Protein AF-A0AAD7W140-F1 (afdb_monomer)

Solvent-accessible surface area (backbone atoms only — not comparable to full-atom values): 18360 Å² total; per-residue (Å²): 140,83,82,86,70,72,66,45,51,55,85,83,93,72,99,84,65,88,80,74,78,65,24,18,37,52,58,69,48,38,38,37,42,33,54,90,94,47,75,50,76,50,70,59,84,78,87,82,57,85,84,88,78,94,75,88,72,71,52,52,84,80,89,53,95,86,54,98,74,76,79,80,65,60,85,80,87,89,65,82,44,46,53,79,88,40,53,54,56,63,34,42,76,70,62,76,42,100,78,75,88,75,60,27,35,27,33,62,80,49,48,67,58,71,53,72,52,65,47,84,75,54,82,44,78,46,70,57,58,66,98,60,60,50,45,69,79,44,78,41,36,78,47,77,50,67,52,98,81,37,42,33,36,44,32,41,68,93,34,75,39,76,50,78,55,90,39,54,91,70,83,82,84,83,78,85,89,72,74,59,46,73,63,80,82,50,45,86,70,52,60,87,89,58,80,67,78,71,56,68,46,72,44,82,38,73,62,69,60,92,88,42,72,72,70,88,82,45,87,90,55,93,76,87,80,93,80,74,90,80,77,86,70,36,91,40,73,71,51,91,79,63,18,34,76,83,20,47,64,42,76,46,64,95,14,62,46,34,50,21,86,94,36,74,24,28,67,76,36,18,76,41,76,52,81,82,80,84,128

Foldseek 3Di:
DDDWADDDEDDDDDPDDPDPPHQWYDDQQKIWGDTDNDIDIDGDPDRDRDDDDDDDDAQDDPPPPPPPDDDDGDDDDHDQDDYPNDRVVVCVVVVVDPDDADFWWAFDPFQWDWDWDDQPPDIDIDTDDDPTGRNPRDTKDWDWDADQQQWIWTDIHPDIDIDHDPHDSDDDDPDDDDAQFDPQVCLVVDDPVDPDNGGTDTDGGQDDDPNDGDPPPDPVDDDDDDDDPDGPFAPEDDDPQQAPQPWDWAADRVYIATHCVVDCADDRRRPHGDDDDDD

Sequence (279 aa):
MCLNRAVAMGLTPDPCSPVVSRPVLRRGRSLQLSVDNVTVEGQMSGAHVRLELHSIETGIMTERRFIPVVPSNFVGHLQGLWFNGVPYLDRCQNGDLAHCELNAARASGASYIHYVFDLGDGPSLMKGNSERQLNDDQWHSVAVSRDAHNLHTLKIDSRTVTQHSSGARSLDLKGELYIGGVERSRYSSLPKLIASRDGFQGCLASVDLNGRLPDLTSNDLLREGLVERGCDGPSTTCVEDSCSNQGVCLQQWEGFSCDCTMTSYGGAHCRILAVVTVQ

Nearest PDB structures (foldseek):
  3asi-assembly1_A  TM=9.070E-01  e=1.421E-16  Bos taurus
  3poy-assembly1_A  TM=5.237E-01  e=1.258E-22  Bos taurus
  3qcw-assembly2_B  TM=5.226E-01  e=1.396E-21  Bos taurus
  3r05-assembly2_B  TM=5.235E-01  e=9.365E-21  Bos taurus

Secondary structure (DSSP, 8-state):
--------------SSSS----SEEEETTEEEEEETTEEEEEE-SSS------S----SS----TT-SSPPPPP-S-----EETTEEHHHHHHTT-SS------EEESS-SS-EEEEESSS-EEEEEP--SS-S-SSS-B-EEEEE-TT-EEEEEETTEEEEEE--S-S-----S---SS---GGGGGGS-TT----S---EEE-S--BTTB---TT-TTS---S---SS----SS---TTSSSTTPEEEE-SSSEEEE-TTSSEETTTT-EE------

pLDDT: mean 70.39, std 16.64, range [23.09, 93.38]

InterPro domains:
  IPR000742 EGF-like domain [PS50026] (234-271)
  IPR001791 Laminin G domain [PF02210] (111-212)
  IPR001791 Laminin G domain [PS50025] (37-231)
  IPR001791 Laminin G domain [SM00282] (52-212)
  IPR001791 Laminin G domain [cd00110] (112-210)
  IPR013320 Concanavalin A-like lectin/glucanase domain superfamily [SSF49899] (111-235)
  IPR050372 Neurexin-related cell adhesion and synaptic protein [PTHR15036] (94-270)

Organism: NCBI:txid143900

Radius of gyration: 25.22 Å; Cα contacts (8 Å, |Δi|>4): 389; chains: 1; bounding box: 74×64×57 Å

Structure (mmCIF, N/CA/C/O backbone):
data_AF-A0AAD7W140-F1
#
_entry.id   AF-A0AAD7W140-F1
#
loop_
_atom_site.group_PDB
_atom_site.id
_atom_site.type_symbol
_atom_site.label_atom_id
_atom_site.label_alt_id
_atom_site.label_comp_id
_atom_site.label_asym_id
_atom_site.label_entity_id
_atom_site.label_seq_id
_atom_site.pdbx_PDB_ins_code
_atom_site.Cartn_x
_atom_site.Cartn_y
_atom_site.Cartn_z
_atom_site.occupancy
_atom_site.B_iso_or_equiv
_atom_site.auth_seq_id
_atom_site.auth_comp_id
_atom_site.auth_asym_id
_atom_site.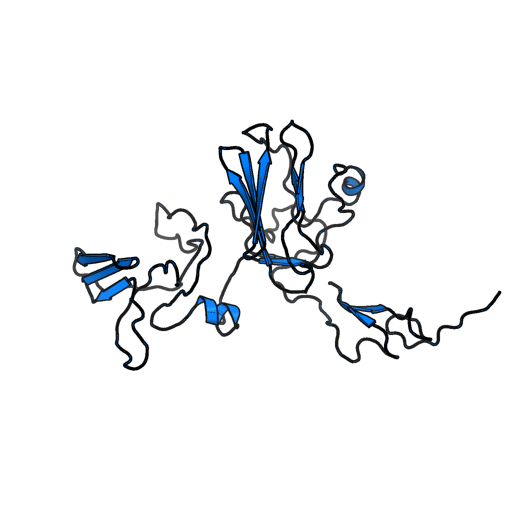auth_atom_id
_atom_site.pdbx_PDB_model_num
ATOM 1 N N . MET A 1 1 ? 5.666 -23.828 21.026 1.00 24.02 1 MET A N 1
ATOM 2 C CA . MET A 1 1 ? 4.798 -22.767 21.581 1.00 24.02 1 MET A CA 1
ATOM 3 C C . MET A 1 1 ? 4.095 -22.115 20.406 1.00 24.02 1 MET A C 1
ATOM 5 O O . MET A 1 1 ? 4.744 -21.381 19.680 1.00 24.02 1 MET A O 1
ATOM 9 N N . CYS A 1 2 ? 2.834 -22.453 20.148 1.00 23.09 2 CYS A N 1
ATOM 10 C CA . CYS A 1 2 ? 2.071 -21.867 19.044 1.00 23.09 2 CYS A CA 1
ATOM 11 C C . CYS A 1 2 ? 0.822 -21.221 19.637 1.00 23.09 2 CYS A C 1
ATOM 13 O O . CYS A 1 2 ? 0.013 -21.913 20.249 1.00 23.09 2 CYS A O 1
ATOM 15 N N . LEU A 1 3 ? 0.743 -19.896 19.515 1.00 25.56 3 LEU A N 1
ATOM 16 C CA . LEU A 1 3 ? -0.370 -19.082 19.987 1.00 25.56 3 LEU A CA 1
ATOM 17 C C . LEU A 1 3 ? -1.551 -19.135 19.003 1.00 25.56 3 LEU A C 1
ATOM 19 O O . LEU A 1 3 ? -1.356 -19.057 17.793 1.00 25.56 3 LEU A O 1
ATOM 23 N N . ASN A 1 4 ? -2.744 -19.215 19.594 1.00 28.12 4 ASN A N 1
ATOM 24 C CA . ASN A 1 4 ? -4.073 -18.761 19.173 1.00 28.12 4 ASN A CA 1
ATOM 25 C C . ASN A 1 4 ? -4.514 -19.071 17.728 1.00 28.12 4 ASN A C 1
ATOM 27 O O . ASN A 1 4 ? -4.237 -18.324 16.792 1.00 28.12 4 ASN A O 1
ATOM 31 N N . ARG A 1 5 ? -5.314 -20.139 17.573 1.00 29.25 5 ARG A N 1
ATOM 32 C CA . ARG A 1 5 ? -6.065 -20.482 16.349 1.00 29.25 5 ARG A CA 1
ATOM 33 C C . ARG A 1 5 ? -7.539 -20.088 16.489 1.00 29.25 5 ARG A C 1
ATOM 35 O O . ARG A 1 5 ? -8.171 -20.441 17.481 1.00 29.25 5 ARG A O 1
ATOM 42 N N . ALA A 1 6 ? -8.107 -19.432 15.475 1.00 31.88 6 ALA A N 1
ATOM 43 C CA . ALA A 1 6 ? -9.538 -19.136 15.394 1.00 31.88 6 ALA A CA 1
ATOM 44 C C . ALA A 1 6 ? -10.286 -20.117 14.456 1.00 31.88 6 ALA A C 1
ATOM 46 O O . ALA A 1 6 ? -9.994 -20.201 13.271 1.00 31.88 6 ALA A O 1
ATOM 47 N N . VAL A 1 7 ? -11.234 -20.856 15.050 1.00 38.75 7 VAL A N 1
ATOM 48 C CA . VAL A 1 7 ? -12.629 -21.163 14.641 1.00 38.75 7 VAL A CA 1
ATOM 49 C C . VAL A 1 7 ? -12.958 -21.520 13.165 1.00 38.75 7 VAL A C 1
ATOM 51 O O . VAL A 1 7 ? -13.090 -20.621 12.346 1.00 38.75 7 VAL A O 1
ATOM 54 N N . ALA A 1 8 ? -13.281 -22.801 12.870 1.00 34.44 8 ALA A N 1
ATOM 55 C CA . ALA A 1 8 ? -14.211 -23.241 11.796 1.00 34.44 8 ALA A CA 1
ATOM 56 C C . ALA A 1 8 ? -14.571 -24.758 11.854 1.00 34.44 8 ALA A C 1
ATOM 58 O O . ALA A 1 8 ? -13.799 -25.568 12.361 1.00 34.44 8 ALA A O 1
ATOM 59 N N . MET A 1 9 ? -15.784 -25.093 11.372 1.00 35.97 9 MET A N 1
ATOM 60 C CA . MET A 1 9 ? -16.613 -26.308 11.578 1.00 35.97 9 MET A CA 1
ATOM 61 C C . MET A 1 9 ? -16.195 -27.598 10.819 1.00 35.97 9 MET A C 1
ATOM 63 O O . MET A 1 9 ? -15.804 -27.519 9.660 1.00 35.97 9 MET A O 1
ATOM 67 N N . GLY A 1 10 ? -16.482 -28.789 11.395 1.00 40.19 10 GLY A N 1
ATOM 68 C CA . GLY A 1 10 ? -16.898 -30.008 10.642 1.00 40.19 10 GLY A CA 1
ATOM 69 C C . GLY A 1 10 ? -16.170 -31.352 10.908 1.00 40.19 10 GLY A C 1
ATOM 70 O O . GLY A 1 10 ? -14.973 -31.379 11.163 1.00 40.19 10 GLY A O 1
ATOM 71 N N . LEU A 1 11 ? -16.911 -32.478 10.864 1.00 33.34 11 LEU A N 1
ATOM 72 C CA . LEU A 1 11 ? -16.549 -33.909 11.118 1.00 33.34 11 LEU A CA 1
ATOM 73 C C . LEU A 1 11 ? -15.972 -34.575 9.837 1.00 33.34 11 LEU A C 1
ATOM 75 O O . LEU A 1 11 ? -16.401 -34.179 8.766 1.00 33.34 11 LEU A O 1
ATOM 79 N N . THR A 1 12 ? -15.004 -35.508 9.792 1.00 36.00 12 THR A N 1
ATOM 80 C CA . THR A 1 12 ? -14.836 -36.881 10.358 1.00 36.00 12 THR A CA 1
ATOM 81 C C . THR A 1 12 ? -13.336 -37.197 10.614 1.00 36.00 12 THR A C 1
ATOM 83 O O . THR A 1 12 ? -12.500 -36.387 10.208 1.00 36.00 12 THR A O 1
ATOM 86 N N . PRO A 1 13 ? -12.949 -38.279 11.329 1.00 36.69 13 PRO A N 1
ATOM 87 C CA . PRO A 1 13 ? -11.560 -38.507 11.758 1.00 36.69 13 PRO A CA 1
ATOM 88 C C . PRO A 1 13 ? -10.676 -39.117 10.658 1.00 36.69 13 PRO A C 1
ATOM 90 O O . PRO A 1 13 ? -11.098 -40.048 9.980 1.00 36.69 13 PRO A O 1
ATOM 93 N N . ASP A 1 14 ? -9.445 -38.619 10.547 1.00 33.56 14 ASP A N 1
ATOM 94 C CA . ASP A 1 14 ? -8.352 -39.210 9.766 1.00 33.56 14 ASP A CA 1
ATOM 95 C C . ASP A 1 14 ? -7.274 -39.673 10.776 1.00 33.56 14 ASP A C 1
ATOM 97 O O . ASP A 1 14 ? -6.940 -38.890 11.675 1.00 33.56 14 ASP A O 1
ATOM 101 N N . PRO A 1 15 ? -6.770 -40.924 10.746 1.00 32.41 15 PRO A N 1
ATOM 102 C CA . PRO A 1 15 ? -6.046 -41.510 11.878 1.00 32.41 15 PRO A CA 1
ATOM 103 C C . PRO A 1 15 ? -4.546 -41.168 11.951 1.00 32.41 15 PRO A C 1
ATOM 105 O O . PRO A 1 15 ? -3.841 -41.728 12.790 1.00 32.41 15 PRO A O 1
ATOM 108 N N . CYS A 1 16 ? -4.035 -40.240 11.136 1.00 34.31 16 CYS A N 1
ATOM 109 C CA . CYS A 1 16 ? -2.598 -39.934 11.081 1.00 34.31 16 CYS A CA 1
ATOM 110 C C . CYS A 1 16 ? -2.266 -38.434 11.132 1.00 34.31 16 CYS A C 1
ATOM 112 O O . CYS A 1 16 ? -1.476 -37.942 10.330 1.00 34.31 16 CYS A O 1
ATOM 114 N N . SER A 1 17 ? -2.808 -37.683 12.094 1.00 32.34 17 SER A N 1
ATOM 115 C CA . SER A 1 17 ? -2.208 -36.390 12.461 1.00 32.34 17 SER A CA 1
ATOM 116 C C . SER A 1 17 ? -2.402 -36.059 13.943 1.00 32.34 17 SER A C 1
ATOM 118 O O . SER A 1 17 ? -3.503 -36.232 14.470 1.00 32.34 17 SER A O 1
ATOM 120 N N . PRO A 1 18 ? -1.346 -35.604 14.642 1.00 33.19 18 PRO A N 1
ATOM 121 C CA . PRO A 1 18 ? -1.390 -35.335 16.072 1.00 33.19 18 PRO A CA 1
ATOM 122 C C . PRO A 1 18 ? -2.346 -34.169 16.340 1.00 33.19 18 PRO A C 1
ATOM 124 O O . PRO A 1 18 ? -2.095 -33.047 15.918 1.00 33.19 18 PRO A O 1
ATOM 127 N N . VAL A 1 19 ? -3.465 -34.476 17.005 1.00 37.69 19 VAL A N 1
ATOM 128 C CA . VAL A 1 19 ? -4.382 -33.577 17.729 1.00 37.69 19 VAL A CA 1
ATOM 129 C C . VAL A 1 19 ? -4.420 -32.140 17.189 1.00 37.69 19 VAL A C 1
ATOM 131 O O . VAL A 1 19 ? -3.964 -31.195 17.829 1.00 37.69 19 VAL A O 1
ATOM 134 N N . VAL A 1 20 ? -5.024 -31.951 16.014 1.00 45.06 20 VAL A N 1
ATOM 135 C CA . VAL A 1 20 ? -5.582 -30.638 15.682 1.00 45.06 20 VAL A CA 1
ATOM 136 C C . VAL A 1 20 ? -6.818 -30.493 16.560 1.00 45.06 20 VAL A C 1
ATOM 138 O O . VAL A 1 20 ? -7.844 -31.120 16.288 1.00 45.06 20 VAL A O 1
ATOM 141 N N . SER A 1 21 ? -6.721 -29.721 17.644 1.00 51.59 21 SER A N 1
ATOM 142 C CA . SER A 1 21 ? -7.903 -29.231 18.348 1.00 51.59 21 SER A CA 1
ATOM 143 C C . SER A 1 21 ? -8.813 -28.605 17.294 1.00 51.59 21 SER A C 1
ATOM 145 O O . SER A 1 21 ? -8.423 -27.649 16.631 1.00 51.59 21 SER A O 1
ATOM 147 N N . ARG A 1 22 ? -9.975 -29.216 17.035 1.00 61.28 22 ARG A N 1
ATOM 148 C CA . ARG A 1 22 ? -10.962 -28.671 16.097 1.00 61.28 22 ARG A CA 1
ATOM 149 C C . ARG A 1 22 ? -11.676 -27.553 16.847 1.00 61.28 22 ARG A C 1
ATOM 151 O O . ARG A 1 22 ? -12.484 -27.864 17.717 1.00 61.28 22 ARG A O 1
ATOM 158 N N . PRO A 1 23 ? -11.374 -26.275 16.565 1.00 69.81 23 PRO A N 1
ATOM 159 C CA . PRO A 1 23 ? -11.856 -25.181 17.393 1.00 69.81 23 PRO A CA 1
ATOM 160 C C . PRO A 1 23 ? -13.359 -24.973 17.220 1.00 69.81 23 PRO A C 1
ATOM 162 O O . PRO A 1 23 ? -13.985 -24.383 18.083 1.00 69.81 23 PRO A O 1
ATOM 165 N N . VAL A 1 24 ? -13.970 -25.478 16.143 1.00 77.50 24 VAL A N 1
ATOM 166 C CA . VAL A 1 24 ? -15.425 -25.602 16.050 1.00 77.50 24 VAL A CA 1
ATOM 167 C C . VAL A 1 24 ? -15.806 -26.959 15.492 1.00 77.50 24 VAL A C 1
ATOM 169 O O . VAL A 1 24 ? -15.290 -27.402 14.467 1.00 77.50 24 VAL A O 1
ATOM 172 N N . LEU A 1 25 ? -16.795 -27.588 16.114 1.00 83.94 25 LEU A N 1
ATOM 173 C CA . LEU A 1 25 ? -17.443 -28.784 15.609 1.00 83.94 25 LEU A CA 1
ATOM 174 C C . LEU A 1 25 ? -18.952 -28.565 15.547 1.00 83.94 25 LEU A C 1
ATOM 176 O O . LEU A 1 25 ? -19.571 -28.093 16.496 1.00 83.94 25 LEU A O 1
ATOM 180 N N . ARG A 1 26 ? -19.561 -28.957 14.428 1.00 85.75 26 ARG A N 1
ATOM 181 C CA . ARG A 1 26 ? -21.016 -29.015 14.285 1.00 85.75 26 ARG A CA 1
ATOM 182 C C . ARG A 1 26 ? -21.426 -30.433 13.919 1.00 85.75 26 ARG A C 1
ATOM 184 O O . ARG A 1 26 ? -20.986 -30.958 12.898 1.00 85.75 26 ARG A O 1
ATOM 191 N N . ARG A 1 27 ? -22.299 -31.037 14.727 1.00 88.56 27 ARG A N 1
ATOM 192 C CA . ARG A 1 27 ? -22.911 -32.349 14.475 1.00 88.56 27 ARG A CA 1
ATOM 193 C C . ARG A 1 27 ? -24.428 -32.233 14.529 1.00 88.56 27 ARG A C 1
ATOM 195 O O . ARG A 1 27 ? -25.036 -32.313 15.595 1.00 88.56 27 ARG A O 1
ATOM 202 N N . GLY A 1 28 ? -25.049 -32.035 13.369 1.00 88.50 28 GLY A N 1
ATOM 203 C CA . GLY A 1 28 ? -26.485 -31.769 13.284 1.00 88.50 28 GLY A CA 1
ATOM 204 C C . GLY A 1 28 ? -26.846 -30.498 14.056 1.00 88.50 28 GLY A C 1
ATOM 205 O O . GLY A 1 28 ? -26.503 -29.399 13.622 1.00 88.50 28 GLY A O 1
ATOM 206 N N . ARG A 1 29 ? -27.517 -30.670 15.203 1.00 88.75 29 ARG A N 1
ATOM 207 C CA . ARG A 1 29 ? -27.903 -29.586 16.127 1.00 88.75 29 ARG A CA 1
ATOM 208 C C . ARG A 1 29 ? -26.878 -29.311 17.230 1.00 88.75 29 ARG A C 1
ATOM 210 O O . ARG A 1 29 ? -27.011 -28.308 17.922 1.00 88.75 29 ARG A O 1
ATOM 217 N N . SER A 1 30 ? -25.903 -30.198 17.415 1.00 87.38 30 SER A N 1
ATOM 218 C CA . SER A 1 30 ? -24.850 -30.047 18.420 1.00 87.38 30 SER A CA 1
ATOM 219 C C . SER A 1 30 ? -23.761 -29.124 17.889 1.00 87.38 30 SER A C 1
ATOM 221 O O . SER A 1 30 ? -23.264 -29.336 16.778 1.00 87.38 30 SER A O 1
ATOM 223 N N . LEU A 1 31 ? -23.379 -28.137 18.689 1.00 88.44 31 LEU A N 1
ATOM 224 C CA . LEU A 1 31 ? -22.277 -27.216 18.437 1.00 88.44 31 LEU A CA 1
ATOM 225 C C . LEU A 1 31 ? -21.251 -27.361 19.557 1.00 88.44 31 LEU A C 1
ATOM 227 O O . LEU A 1 31 ? -21.614 -27.440 20.727 1.00 88.44 31 LEU A O 1
ATOM 231 N N . GLN A 1 32 ? -19.979 -27.377 19.193 1.00 87.88 32 GLN A N 1
ATOM 232 C CA . GLN A 1 32 ? -18.855 -27.343 20.117 1.00 87.88 32 GLN A CA 1
ATOM 233 C C . GLN A 1 32 ? -17.892 -26.266 19.629 1.00 87.88 32 GLN A C 1
ATOM 235 O O . GLN A 1 32 ? -17.596 -26.199 18.436 1.00 87.88 32 GLN A O 1
ATOM 240 N N . LEU A 1 33 ? -17.437 -25.417 20.539 1.00 85.50 33 LEU A N 1
ATOM 241 C CA . LEU A 1 33 ? -16.468 -24.357 20.294 1.00 85.50 33 LEU A CA 1
ATOM 242 C C . LEU A 1 33 ? -15.341 -24.519 21.310 1.00 85.50 33 LEU A C 1
ATOM 244 O O . LEU A 1 33 ? -15.589 -24.474 22.513 1.00 85.50 33 LEU A O 1
ATOM 248 N N . SER A 1 34 ? -14.117 -24.678 20.829 1.00 81.06 34 SER A N 1
ATOM 249 C CA . SER A 1 34 ? -12.913 -24.753 21.645 1.00 81.06 34 SER A CA 1
ATOM 250 C C . SER A 1 34 ? -11.994 -23.584 21.312 1.00 81.06 34 SER A C 1
ATOM 252 O O . SER A 1 34 ? -11.626 -23.382 20.154 1.00 81.06 34 SER A O 1
ATOM 254 N N . VAL A 1 35 ? -11.609 -22.825 22.335 1.00 75.75 35 VAL A N 1
ATOM 255 C CA . VAL A 1 35 ? -10.586 -21.779 22.255 1.00 75.75 35 VAL A CA 1
ATOM 256 C C . VAL A 1 35 ? -9.490 -22.160 23.238 1.00 75.75 35 VAL A C 1
ATOM 258 O O . VAL A 1 35 ? -9.741 -22.310 24.435 1.00 75.75 35 VAL A O 1
ATOM 261 N N . ASP A 1 36 ? -8.286 -22.372 22.716 1.00 79.44 36 ASP A N 1
ATOM 262 C CA . ASP A 1 36 ? -7.147 -22.904 23.463 1.00 79.44 36 ASP A CA 1
ATOM 263 C C . ASP A 1 36 ? -7.498 -24.225 24.180 1.00 79.44 36 ASP A C 1
ATOM 265 O O . ASP A 1 36 ? -7.786 -25.223 23.518 1.00 79.44 36 ASP A O 1
ATOM 269 N N . ASN A 1 37 ? -7.507 -24.237 25.518 1.00 77.94 37 ASN A N 1
ATOM 270 C CA . ASN A 1 37 ? -7.864 -25.403 26.339 1.00 77.94 37 ASN A CA 1
ATOM 271 C C . ASN A 1 37 ? -9.296 -25.344 26.902 1.00 77.94 37 ASN A C 1
ATOM 273 O O . ASN A 1 37 ? -9.674 -26.191 27.712 1.00 77.94 37 ASN A O 1
ATOM 277 N N . VAL A 1 38 ? -10.095 -24.352 26.507 1.00 75.81 38 VAL A N 1
ATOM 278 C CA . VAL A 1 38 ? -11.469 -24.173 26.990 1.00 75.81 38 VAL A CA 1
ATOM 279 C C . VAL A 1 38 ? -12.440 -24.614 25.909 1.00 75.81 38 VAL A C 1
ATOM 281 O O . VAL A 1 38 ? -12.326 -24.190 24.764 1.00 75.81 38 VAL A O 1
ATOM 284 N N . THR A 1 39 ? -13.409 -25.453 26.272 1.00 85.12 39 THR A N 1
ATOM 285 C CA . THR A 1 39 ? -14.438 -25.950 25.351 1.00 85.12 39 THR A CA 1
ATOM 286 C C . THR A 1 39 ? -15.828 -25.641 25.882 1.00 85.12 39 THR A C 1
ATOM 288 O O . THR A 1 39 ? -16.112 -25.856 27.059 1.00 85.12 39 THR A O 1
ATOM 291 N N . VAL A 1 40 ? -16.691 -25.145 24.999 1.00 88.38 40 VAL A N 1
ATOM 292 C CA . VAL A 1 40 ? -18.098 -24.843 25.258 1.00 88.38 40 VAL A CA 1
ATOM 293 C C . VAL A 1 40 ? -18.955 -25.642 24.286 1.00 88.38 40 VAL A C 1
ATOM 295 O O . VAL A 1 40 ? -18.684 -25.679 23.086 1.00 88.38 40 VAL A O 1
ATOM 298 N N . GLU A 1 41 ? -20.008 -26.262 24.805 1.00 92.56 41 GLU A N 1
ATOM 299 C CA . GLU A 1 41 ? -20.982 -27.019 24.021 1.00 92.56 41 GLU A CA 1
ATOM 300 C C . GLU A 1 41 ? -22.346 -26.332 24.056 1.00 92.56 41 GLU A C 1
ATOM 302 O O . GLU A 1 41 ? -22.733 -25.712 25.047 1.00 92.56 41 GLU A O 1
ATOM 307 N N . GLY A 1 42 ? -23.080 -26.431 22.953 1.00 91.56 42 GLY A N 1
ATOM 308 C CA . GLY A 1 42 ? -24.401 -25.842 22.804 1.00 91.56 42 GLY A CA 1
ATOM 309 C C . GLY A 1 42 ? -25.279 -26.654 21.864 1.00 91.56 42 GLY A C 1
ATOM 310 O O . GLY A 1 42 ? -24.800 -27.442 21.046 1.00 91.56 42 GLY A O 1
ATOM 311 N N . GLN A 1 43 ? -26.589 -26.443 21.967 1.00 91.62 43 GLN A N 1
ATOM 312 C CA . GLN A 1 43 ? -27.568 -27.113 21.122 1.00 91.62 43 GLN A CA 1
ATOM 313 C C . GLN A 1 43 ? -28.475 -26.088 20.445 1.00 91.62 43 GLN A C 1
ATOM 315 O O . GLN A 1 43 ? -29.071 -25.238 21.103 1.00 91.62 43 GLN A O 1
ATOM 320 N N . MET A 1 44 ? -28.568 -26.165 19.119 1.00 87.00 44 MET A N 1
ATOM 321 C CA . MET A 1 44 ? -29.406 -25.268 18.323 1.00 87.00 44 MET A CA 1
ATOM 322 C C . MET A 1 44 ? -30.891 -25.500 18.623 1.00 87.00 44 MET A C 1
ATOM 324 O O . MET A 1 44 ? -31.349 -26.645 18.694 1.00 87.00 44 MET A O 1
ATOM 328 N N . SER A 1 45 ? -31.653 -24.413 18.747 1.00 86.50 45 SER A N 1
ATOM 329 C CA . SER A 1 45 ? -33.114 -24.456 18.776 1.00 86.50 45 SER A CA 1
ATOM 330 C C . SER A 1 45 ? -33.674 -24.655 17.359 1.00 86.50 45 SER A C 1
ATOM 332 O O . SER A 1 45 ? -33.116 -24.177 16.373 1.00 86.50 45 SER A O 1
ATOM 334 N N . GLY A 1 46 ? -34.780 -25.395 17.246 1.00 85.50 46 GLY A N 1
ATOM 335 C CA . GLY A 1 46 ? -35.388 -25.758 15.959 1.00 85.50 46 GLY A CA 1
ATOM 336 C C . GLY A 1 46 ? -34.894 -27.088 15.367 1.00 85.50 46 GLY A C 1
ATOM 337 O O . GLY A 1 46 ? -34.027 -27.772 15.914 1.00 85.50 46 GLY A O 1
ATOM 338 N N . ALA A 1 47 ? -35.512 -27.502 14.255 1.00 87.12 47 ALA A N 1
ATOM 339 C CA . ALA A 1 47 ? -35.237 -28.782 13.584 1.00 87.12 47 ALA A CA 1
ATOM 340 C C . ALA A 1 47 ? -34.288 -28.663 12.376 1.00 87.12 47 ALA A C 1
ATOM 342 O O . ALA A 1 47 ? -33.830 -29.674 11.844 1.00 87.12 47 ALA A O 1
ATOM 343 N N . HIS A 1 48 ? -33.978 -27.441 11.937 1.00 84.38 48 HIS A N 1
ATOM 344 C CA . HIS A 1 48 ? -33.145 -27.205 10.762 1.00 84.38 48 HIS A CA 1
ATOM 345 C C . HIS A 1 48 ? -31.669 -27.500 11.063 1.00 84.38 48 HIS A C 1
ATOM 347 O O . HIS A 1 48 ? -31.091 -26.954 11.999 1.00 84.38 48 HIS A O 1
ATOM 353 N N . VAL A 1 49 ? -31.049 -28.355 10.243 1.00 84.12 49 VAL A N 1
ATOM 354 C CA . VAL A 1 49 ? -29.637 -28.766 10.395 1.00 84.12 49 VAL A CA 1
ATOM 355 C C . VAL A 1 49 ? -28.785 -28.552 9.146 1.00 84.12 49 VAL A C 1
ATOM 357 O O . VAL A 1 49 ? -27.561 -28.611 9.241 1.00 84.12 49 VAL A O 1
ATOM 360 N N . ARG A 1 50 ? -29.403 -28.292 7.991 1.00 84.56 50 ARG A N 1
ATOM 361 C CA . ARG A 1 50 ? -28.707 -28.044 6.723 1.00 84.56 50 ARG A CA 1
ATOM 362 C C . ARG A 1 50 ? -28.220 -26.596 6.671 1.00 84.56 50 ARG A C 1
ATOM 364 O O . ARG A 1 50 ? -28.947 -25.693 7.075 1.00 84.56 50 ARG A O 1
ATOM 371 N N . LEU A 1 51 ? -26.994 -26.400 6.196 1.00 80.44 51 LEU A N 1
ATOM 372 C CA . LEU A 1 51 ? -26.397 -25.094 5.936 1.00 80.44 51 LEU A CA 1
ATOM 373 C C . LEU A 1 51 ? -25.961 -25.067 4.473 1.00 80.44 51 LEU A C 1
ATOM 375 O O . LEU A 1 51 ? -25.252 -25.972 4.038 1.00 80.44 51 LEU A O 1
ATOM 379 N N . GLU A 1 52 ? -26.396 -24.051 3.741 1.00 78.69 52 GLU A N 1
ATOM 380 C CA . GLU A 1 52 ? -25.969 -23.799 2.366 1.00 78.69 52 GLU A CA 1
ATOM 381 C C . GLU A 1 52 ? -25.086 -22.557 2.358 1.00 78.69 52 GLU A C 1
ATOM 383 O O . GLU A 1 52 ? -25.419 -21.548 2.979 1.00 78.69 52 GLU A O 1
ATOM 388 N N . LEU A 1 53 ? -23.931 -22.669 1.713 1.00 73.19 53 LEU A N 1
ATOM 389 C CA . LEU A 1 53 ? -22.902 -21.639 1.669 1.00 73.19 53 LEU A CA 1
ATOM 390 C C . LEU A 1 53 ? -22.283 -21.621 0.274 1.00 73.19 53 LEU A C 1
ATOM 392 O O . LEU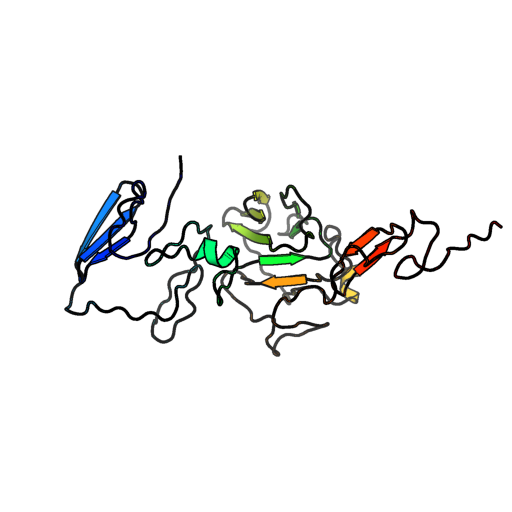 A 1 53 ? -21.955 -22.672 -0.272 1.00 73.19 53 LEU A O 1
ATOM 396 N N . HIS A 1 54 ? -22.178 -20.422 -0.294 1.00 70.62 54 HIS A N 1
ATOM 397 C CA . HIS A 1 54 ? -21.619 -20.182 -1.627 1.00 70.62 54 HIS A CA 1
ATOM 398 C C . HIS A 1 54 ? -20.163 -19.706 -1.557 1.00 70.62 54 HIS A C 1
ATOM 400 O O . HIS A 1 54 ? -19.380 -19.982 -2.460 1.00 70.62 54 HIS A O 1
ATOM 406 N N . SER A 1 55 ? -19.802 -19.025 -0.471 1.00 67.19 55 SER A N 1
ATOM 407 C CA . SER A 1 55 ? -18.488 -18.444 -0.214 1.00 67.19 55 SER A CA 1
ATOM 408 C C . SER A 1 55 ? -18.065 -18.713 1.232 1.00 67.19 55 SER A C 1
ATOM 410 O O . SER A 1 55 ? -18.896 -18.901 2.126 1.00 67.19 55 SER A O 1
ATOM 412 N N . ILE A 1 56 ? -16.751 -18.747 1.454 1.00 68.50 56 ILE A N 1
ATOM 413 C CA . ILE A 1 56 ? -16.140 -18.681 2.784 1.00 68.50 56 ILE A CA 1
ATOM 414 C C . ILE A 1 56 ? -15.419 -17.343 2.835 1.00 68.50 56 ILE A C 1
ATOM 416 O O . ILE A 1 56 ? -14.447 -17.136 2.116 1.00 68.50 56 ILE A O 1
ATOM 420 N N . GLU A 1 57 ? -15.927 -16.433 3.654 1.00 65.50 57 GLU A N 1
ATOM 421 C CA . GLU A 1 57 ? -15.461 -15.051 3.708 1.00 65.50 57 GLU A CA 1
ATOM 422 C C . GLU A 1 57 ? -14.700 -14.803 5.009 1.00 65.50 57 GLU A C 1
ATOM 424 O O . GLU A 1 57 ? -15.108 -15.239 6.088 1.00 65.50 57 GLU A O 1
ATOM 429 N N . THR A 1 58 ? -13.582 -14.090 4.908 1.00 58.72 58 THR A N 1
ATOM 430 C CA . THR A 1 58 ? -12.767 -13.674 6.053 1.00 58.72 58 THR A CA 1
ATOM 431 C C . THR A 1 58 ? -12.404 -12.208 5.921 1.00 58.72 58 THR A C 1
ATOM 433 O O . THR A 1 58 ? -12.297 -11.703 4.808 1.00 58.72 58 THR A O 1
ATOM 436 N N . GLY A 1 59 ? -12.208 -11.507 7.038 1.00 54.00 59 GLY A N 1
ATOM 437 C CA . GLY A 1 59 ? -11.984 -10.061 7.000 1.00 54.00 59 GLY A CA 1
ATOM 438 C C . GLY A 1 59 ? -13.298 -9.300 6.856 1.00 54.00 59 GLY A C 1
ATOM 439 O O . GLY A 1 59 ? -13.718 -8.622 7.790 1.00 54.00 59 GLY A O 1
ATOM 440 N N . ILE A 1 60 ? -13.957 -9.446 5.706 1.00 50.72 60 ILE A N 1
ATOM 441 C CA . ILE A 1 60 ? -15.119 -8.647 5.302 1.00 50.72 60 ILE A CA 1
ATOM 442 C C . ILE A 1 60 ? -16.222 -9.581 4.815 1.00 50.72 60 ILE A C 1
ATOM 444 O O . ILE A 1 60 ? -15.990 -10.406 3.937 1.00 50.72 60 ILE A O 1
ATOM 448 N N . MET A 1 61 ? -17.429 -9.428 5.364 1.00 55.53 61 MET A N 1
ATOM 449 C CA . MET A 1 61 ? -18.607 -10.127 4.850 1.00 55.53 61 MET A CA 1
ATOM 450 C C . MET A 1 61 ? -19.138 -9.368 3.628 1.00 55.53 61 MET A C 1
ATOM 452 O O . MET A 1 61 ? -19.564 -8.211 3.750 1.00 55.53 61 MET A O 1
ATOM 456 N N . THR A 1 62 ? -19.067 -9.981 2.452 1.00 54.53 62 THR A N 1
ATOM 457 C CA . THR A 1 62 ? -19.456 -9.401 1.160 1.00 54.53 62 THR A CA 1
ATOM 458 C C . THR A 1 62 ? -20.881 -9.801 0.773 1.00 54.53 62 THR A C 1
ATOM 460 O O . THR A 1 62 ? -21.610 -8.974 0.223 1.00 54.53 62 THR A O 1
ATOM 463 N N . GLU A 1 63 ? -21.348 -10.993 1.157 1.00 59.75 63 GLU A N 1
ATOM 464 C CA . GLU A 1 63 ? -22.735 -11.422 0.949 1.00 59.75 63 GLU A CA 1
ATOM 465 C C . GLU A 1 63 ? -23.673 -10.853 2.031 1.00 59.75 63 GLU A C 1
ATOM 467 O O . GLU A 1 63 ? -23.710 -11.310 3.174 1.00 59.75 63 GLU A O 1
ATOM 472 N N . ARG A 1 64 ? -24.452 -9.825 1.670 1.00 61.94 64 ARG A N 1
ATOM 473 C CA . ARG A 1 64 ? -25.278 -9.041 2.615 1.00 61.94 64 ARG A CA 1
ATOM 474 C C . ARG A 1 64 ? -26.772 -9.055 2.306 1.00 61.94 64 ARG A C 1
ATOM 476 O O . ARG A 1 64 ? -27.537 -8.389 3.001 1.00 61.94 64 ARG A O 1
ATOM 483 N N . ARG A 1 65 ? -27.215 -9.805 1.288 1.00 55.78 65 ARG A N 1
ATOM 484 C CA . ARG A 1 65 ? -28.585 -9.711 0.741 1.00 55.78 65 ARG A CA 1
ATOM 485 C C . ARG A 1 65 ? -29.706 -9.968 1.757 1.00 55.78 65 ARG A C 1
ATOM 487 O O . ARG A 1 65 ? -30.820 -9.508 1.535 1.00 55.78 65 ARG A O 1
ATOM 494 N N . PHE A 1 66 ? -29.423 -10.658 2.864 1.00 55.03 66 PHE A N 1
ATOM 495 C CA . PHE A 1 66 ? -30.441 -11.095 3.830 1.00 55.03 66 PHE A CA 1
ATOM 496 C C . PHE A 1 66 ? -30.129 -10.748 5.295 1.00 55.03 66 PHE A C 1
ATOM 498 O O . PHE A 1 66 ? -30.797 -11.265 6.190 1.00 55.03 66 PHE A O 1
ATOM 505 N N . ILE A 1 67 ? -29.129 -9.898 5.568 1.00 52.44 67 ILE A N 1
ATOM 506 C CA . ILE A 1 67 ? -28.688 -9.596 6.939 1.00 52.44 67 ILE A CA 1
ATOM 507 C C . ILE A 1 67 ? -28.791 -8.086 7.212 1.00 52.44 67 ILE A C 1
ATOM 509 O O . ILE A 1 67 ? -28.098 -7.307 6.563 1.00 52.44 67 ILE A O 1
ATOM 513 N N . PRO A 1 68 ? -29.616 -7.654 8.187 1.00 37.97 68 PRO A N 1
ATOM 514 C CA . PRO A 1 68 ? -29.829 -6.234 8.477 1.00 37.97 68 PRO A CA 1
ATOM 515 C C . PRO A 1 68 ? -28.678 -5.587 9.263 1.00 37.97 68 PRO A C 1
ATOM 517 O O . PRO A 1 68 ? -28.538 -4.368 9.242 1.00 37.97 68 PRO A O 1
ATOM 520 N N . VAL A 1 69 ? -27.861 -6.385 9.962 1.00 42.28 69 VAL A N 1
ATOM 521 C CA . VAL A 1 69 ? -26.711 -5.920 10.750 1.00 42.28 69 VAL A CA 1
ATOM 522 C C . VAL A 1 69 ? -25.528 -6.845 10.495 1.00 42.28 69 VAL A C 1
ATOM 524 O O . VAL A 1 69 ? -25.565 -8.022 10.849 1.00 42.28 69 VAL A O 1
ATOM 527 N N . VAL A 1 70 ? -24.486 -6.308 9.868 1.00 49.28 70 VAL A N 1
ATOM 528 C CA . VAL A 1 70 ? -23.271 -7.053 9.522 1.00 49.28 70 VAL A CA 1
ATOM 529 C C . VAL A 1 70 ? -22.260 -6.930 10.671 1.00 49.28 70 VAL A C 1
ATOM 531 O O . VAL A 1 70 ? -22.131 -5.835 11.227 1.00 49.28 70 VAL A O 1
ATOM 534 N N . PRO A 1 71 ? -21.544 -8.006 11.051 1.00 46.91 71 PRO A N 1
ATOM 535 C CA . PRO A 1 71 ? -20.444 -7.913 12.008 1.00 46.91 71 PRO A CA 1
ATOM 536 C C . PRO A 1 71 ? -19.370 -6.921 11.547 1.00 46.91 71 PRO A C 1
ATOM 538 O O . PRO A 1 71 ? -19.135 -6.770 10.347 1.00 46.91 71 PRO A O 1
ATOM 541 N N . SER A 1 72 ? -18.695 -6.272 12.498 1.00 42.31 72 SER A N 1
ATOM 542 C CA . SER A 1 72 ? -17.534 -5.428 12.206 1.00 42.31 72 SER A CA 1
ATOM 543 C C . SER A 1 72 ? -16.459 -6.229 11.468 1.00 42.31 72 SER A C 1
ATOM 545 O O . SER A 1 72 ? -16.211 -7.388 11.809 1.00 42.31 72 SER A O 1
ATOM 547 N N . ASN A 1 73 ? -15.802 -5.603 10.490 1.00 43.38 73 ASN A N 1
ATOM 548 C CA . ASN A 1 73 ? -14.712 -6.237 9.753 1.00 43.38 73 ASN A CA 1
ATOM 549 C C . ASN A 1 73 ? -13.594 -6.681 10.711 1.00 43.38 73 ASN A C 1
ATOM 551 O O . ASN A 1 73 ? -13.279 -6.002 11.694 1.00 43.38 73 ASN A O 1
ATOM 555 N N . PHE A 1 74 ? -12.987 -7.827 10.419 1.00 40.72 74 PHE A N 1
ATOM 556 C CA . PHE A 1 74 ? -11.883 -8.361 11.203 1.00 40.72 74 PHE A CA 1
ATOM 557 C C . PHE A 1 74 ? -10.594 -7.586 10.907 1.00 40.72 74 PHE A C 1
ATOM 559 O O . PHE A 1 74 ? -10.141 -7.524 9.767 1.00 40.72 74 PHE A O 1
ATOM 566 N N . VAL A 1 75 ? -9.987 -7.040 11.963 1.00 40.84 75 VAL A N 1
ATOM 567 C CA . VAL A 1 75 ? -8.690 -6.358 11.920 1.00 40.84 75 VAL A CA 1
ATOM 568 C C . VAL A 1 75 ? -7.686 -7.208 12.688 1.00 40.84 75 VAL A C 1
ATOM 570 O O . VAL A 1 75 ? -7.712 -7.272 13.916 1.00 40.84 75 VAL A O 1
ATOM 573 N N . GLY A 1 76 ? -6.810 -7.899 11.966 1.00 41.53 76 GLY A N 1
ATOM 574 C CA . GLY A 1 76 ? -5.855 -8.823 12.566 1.00 41.53 76 GLY A CA 1
ATOM 575 C C . GLY A 1 76 ? -5.156 -9.694 11.532 1.00 41.53 76 GLY A C 1
ATOM 576 O O . GLY A 1 76 ? -5.358 -9.547 10.331 1.00 41.53 76 GLY A O 1
ATOM 577 N N . HIS A 1 77 ? -4.309 -10.603 12.006 1.00 44.03 77 HIS A N 1
ATOM 578 C CA . HIS A 1 77 ? -3.629 -11.571 11.153 1.00 44.03 77 HIS A CA 1
ATOM 579 C C . HIS A 1 77 ? -4.327 -12.930 11.277 1.00 44.03 77 HIS A C 1
ATOM 581 O O . HIS A 1 77 ? -4.351 -13.513 12.360 1.00 44.03 77 HIS A O 1
ATOM 587 N N . LEU A 1 78 ? -4.886 -13.437 10.177 1.00 51.16 78 LEU A N 1
ATOM 588 C CA . LEU A 1 78 ? -5.501 -14.763 10.123 1.00 51.16 78 LEU A CA 1
ATOM 589 C C . LEU A 1 78 ? -4.446 -15.795 9.692 1.00 51.16 78 LEU A C 1
ATOM 591 O O . LEU A 1 78 ? -3.729 -15.576 8.720 1.00 51.16 78 LEU A O 1
ATOM 595 N N . GLN A 1 79 ? -4.325 -16.910 10.414 1.00 57.06 79 GLN A N 1
ATOM 596 C CA . GLN A 1 79 ? -3.480 -18.052 10.032 1.00 57.06 79 GLN A CA 1
ATOM 597 C C . GLN A 1 79 ? -4.255 -19.347 10.190 1.00 57.06 79 GLN A C 1
ATOM 599 O O . GLN A 1 79 ? -5.077 -19.471 11.097 1.00 57.06 79 GLN A O 1
ATOM 604 N N . GLY A 1 80 ? -3.947 -20.326 9.337 1.00 65.69 80 GLY A N 1
ATOM 605 C CA . GLY A 1 80 ? -4.492 -21.672 9.460 1.00 65.69 80 GLY A CA 1
ATOM 606 C C . GLY A 1 80 ? -6.016 -21.706 9.365 1.00 65.69 80 GLY A C 1
ATOM 607 O O . GLY A 1 80 ? -6.665 -22.295 10.227 1.00 65.69 80 GLY A O 1
ATOM 608 N N . LEU A 1 81 ? -6.587 -21.086 8.328 1.00 68.06 81 LEU A N 1
ATOM 609 C CA . LEU A 1 81 ? -8.006 -21.234 8.010 1.00 68.06 81 LEU A CA 1
ATOM 610 C C . LEU A 1 81 ? -8.235 -22.602 7.369 1.00 68.06 81 LEU A C 1
ATOM 612 O O . LEU A 1 81 ? -7.867 -22.823 6.214 1.00 68.06 81 LEU A O 1
ATOM 616 N N . TRP A 1 82 ? -8.866 -23.499 8.119 1.00 72.00 82 TRP A N 1
ATOM 617 C CA . TRP A 1 82 ? -9.260 -24.819 7.641 1.00 72.00 82 TRP A CA 1
ATOM 618 C C . TRP A 1 82 ? -10.776 -24.921 7.592 1.00 72.00 82 TRP A C 1
ATOM 620 O O . TRP A 1 82 ? -11.451 -24.652 8.583 1.00 72.00 82 TRP A O 1
ATOM 630 N N . PHE A 1 83 ? -11.314 -25.371 6.466 1.00 77.00 83 PHE A N 1
ATOM 631 C CA . PHE A 1 83 ? -12.734 -25.681 6.351 1.00 77.00 83 PHE A CA 1
ATOM 632 C C . PHE A 1 83 ? -12.901 -27.017 5.641 1.00 77.00 83 PHE A C 1
ATOM 634 O O . PHE A 1 83 ? -12.375 -27.211 4.548 1.00 77.00 83 PHE A O 1
ATOM 641 N N . ASN A 1 84 ? -13.585 -27.965 6.291 1.00 78.62 84 ASN A N 1
ATOM 642 C CA . ASN A 1 84 ? -13.768 -29.333 5.792 1.00 78.62 84 ASN A CA 1
ATOM 643 C C . ASN A 1 84 ? -12.464 -30.002 5.303 1.00 78.62 84 ASN A C 1
ATOM 645 O O . ASN A 1 84 ? -12.443 -30.661 4.269 1.00 78.62 84 ASN A O 1
ATOM 649 N N . GLY A 1 85 ? -11.366 -29.819 6.044 1.00 75.75 85 GLY A N 1
ATOM 650 C CA . GLY A 1 85 ? -10.063 -30.409 5.711 1.00 75.75 85 GLY A CA 1
ATOM 651 C C . GLY A 1 85 ? -9.278 -29.674 4.621 1.00 75.75 85 GLY A C 1
ATOM 652 O O . GLY A 1 85 ? -8.188 -30.112 4.272 1.00 75.75 85 GLY A O 1
ATOM 653 N N . VAL A 1 86 ? -9.782 -28.550 4.109 1.00 78.25 86 VAL A N 1
ATOM 654 C CA . VAL A 1 86 ? -9.082 -27.728 3.116 1.00 78.25 86 VAL A CA 1
ATOM 655 C C . VAL A 1 86 ? -8.384 -26.545 3.806 1.00 78.25 86 VAL A C 1
ATOM 657 O O . VAL A 1 86 ? -9.078 -25.763 4.462 1.00 78.25 86 VAL A O 1
ATOM 660 N N . PRO A 1 87 ? -7.053 -26.372 3.654 1.00 76.81 87 PRO A N 1
ATOM 661 C CA . PRO A 1 87 ? -6.324 -25.204 4.151 1.00 76.81 87 PRO A CA 1
ATOM 662 C C . PRO A 1 87 ? -6.456 -24.033 3.170 1.00 76.81 87 PRO A C 1
ATOM 664 O O . PRO A 1 87 ? -5.673 -23.893 2.232 1.00 76.81 87 PRO A O 1
ATOM 667 N N . TYR A 1 88 ? -7.477 -23.198 3.354 1.00 69.56 88 TYR A N 1
ATOM 668 C CA . TYR A 1 88 ? -7.842 -22.159 2.385 1.00 69.56 88 TYR A CA 1
ATOM 669 C C . TYR A 1 88 ? -6.794 -21.050 2.253 1.00 69.56 88 TYR A C 1
ATOM 671 O O . TYR A 1 88 ? -6.528 -20.618 1.137 1.00 69.56 88 TYR A O 1
ATOM 679 N N . LEU A 1 89 ? -6.171 -20.615 3.355 1.00 62.66 89 LEU A N 1
ATOM 680 C CA . LEU A 1 89 ? -5.131 -19.578 3.296 1.00 62.66 89 LEU A CA 1
ATOM 681 C C . LEU A 1 89 ? -3.867 -20.072 2.582 1.00 62.66 89 LEU A C 1
ATOM 683 O O . LEU A 1 89 ? -3.355 -19.370 1.718 1.00 62.66 89 LEU A O 1
ATOM 687 N N . ASP A 1 90 ? -3.407 -21.287 2.888 1.00 65.62 90 ASP A N 1
ATOM 688 C CA . ASP A 1 90 ? -2.179 -21.835 2.296 1.00 65.62 90 ASP A CA 1
ATOM 689 C C . ASP A 1 90 ? -2.378 -22.128 0.801 1.00 65.62 90 ASP A C 1
ATOM 691 O O . ASP A 1 90 ? -1.559 -21.757 -0.035 1.00 65.62 90 ASP A O 1
ATOM 695 N N . ARG A 1 91 ? -3.521 -22.722 0.430 1.00 68.19 91 ARG A N 1
ATOM 696 C CA . ARG A 1 91 ? -3.865 -22.967 -0.980 1.00 68.19 91 ARG A CA 1
ATOM 697 C C . ARG A 1 91 ? -4.093 -21.685 -1.771 1.00 68.19 91 ARG A C 1
ATOM 699 O O . ARG A 1 91 ? -3.819 -21.656 -2.964 1.00 68.19 91 ARG A O 1
ATOM 706 N N . CYS A 1 92 ? -4.604 -20.642 -1.126 1.00 58.28 92 CYS A N 1
ATOM 707 C CA . CYS A 1 92 ? -4.732 -19.328 -1.738 1.00 58.28 92 CYS A CA 1
ATOM 708 C C . CYS A 1 92 ? -3.358 -18.712 -2.030 1.00 58.28 92 CYS A C 1
ATOM 710 O O . CYS A 1 92 ? -3.119 -18.270 -3.149 1.00 58.28 92 CYS A O 1
ATOM 712 N N . GLN A 1 93 ? -2.441 -18.742 -1.058 1.00 56.41 93 GLN A N 1
ATOM 713 C CA . GLN A 1 93 ? -1.072 -18.241 -1.228 1.00 56.41 93 GLN A CA 1
ATOM 714 C C . GLN A 1 93 ? -0.301 -18.998 -2.318 1.00 56.41 93 GLN A C 1
ATOM 716 O O . GLN A 1 93 ? 0.473 -18.390 -3.051 1.00 56.41 93 GLN A O 1
ATOM 721 N N . ASN A 1 94 ? -0.550 -20.302 -2.457 1.00 59.16 94 ASN A N 1
ATOM 722 C CA . ASN A 1 94 ? 0.100 -21.153 -3.455 1.00 59.16 94 ASN A CA 1
ATOM 723 C C . ASN A 1 94 ? -0.574 -21.125 -4.842 1.00 59.16 94 ASN A C 1
ATOM 725 O O . ASN A 1 94 ? -0.086 -21.778 -5.759 1.00 59.16 94 ASN A O 1
ATOM 729 N N . GLY A 1 95 ? -1.691 -20.406 -5.014 1.00 49.44 95 GLY A N 1
ATOM 730 C CA . GLY A 1 95 ? -2.421 -20.348 -6.288 1.00 49.44 95 GLY A CA 1
ATOM 731 C C . GLY A 1 95 ? -3.237 -21.605 -6.631 1.00 49.44 95 GLY A C 1
ATOM 732 O O . GLY A 1 95 ? -3.728 -21.738 -7.748 1.00 49.44 95 GLY A O 1
ATOM 733 N N . ASP A 1 96 ? -3.445 -22.516 -5.675 1.00 55.78 96 ASP A N 1
ATOM 734 C CA . ASP A 1 96 ? -4.196 -23.772 -5.850 1.00 55.78 96 ASP A CA 1
ATOM 735 C C . ASP A 1 96 ? -5.727 -23.580 -5.829 1.00 55.78 96 ASP A C 1
ATOM 737 O O . ASP A 1 96 ? -6.494 -24.551 -5.910 1.00 55.78 96 ASP A O 1
ATOM 741 N N . LEU A 1 97 ? -6.191 -22.346 -5.624 1.00 51.25 97 LEU A N 1
ATOM 742 C CA . LEU A 1 97 ? -7.597 -21.957 -5.624 1.00 51.25 97 LEU A CA 1
ATOM 743 C C . LEU A 1 97 ? -7.837 -20.960 -6.752 1.00 51.25 97 LEU A C 1
ATOM 745 O O . LEU A 1 97 ? -7.227 -19.899 -6.786 1.00 51.25 97 LEU A O 1
ATOM 749 N N . ALA A 1 98 ? -8.788 -21.279 -7.632 1.00 44.12 98 ALA A N 1
ATOM 750 C CA . ALA A 1 98 ? -9.144 -20.418 -8.760 1.00 44.12 98 ALA A CA 1
ATOM 751 C C . ALA A 1 98 ? -9.701 -19.044 -8.331 1.00 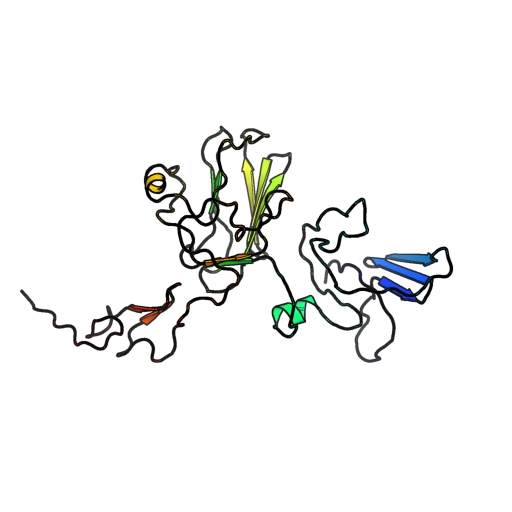44.12 98 ALA A C 1
ATOM 753 O O . ALA A 1 98 ? -9.690 -18.108 -9.127 1.00 44.12 98 ALA A O 1
ATOM 754 N N . HIS A 1 99 ? -10.186 -18.914 -7.089 1.00 48.53 99 HIS A N 1
ATOM 755 C CA . HIS A 1 99 ? -10.786 -17.691 -6.553 1.00 48.53 99 HIS A CA 1
ATOM 756 C C . HIS A 1 99 ? -10.298 -17.432 -5.121 1.00 48.53 99 HIS A C 1
ATOM 758 O O . HIS A 1 99 ? -10.741 -18.096 -4.181 1.00 48.53 99 HIS A O 1
ATOM 764 N N . CYS A 1 100 ? -9.384 -16.472 -4.962 1.00 42.25 100 CYS A N 1
ATOM 765 C CA . CYS A 1 100 ? -8.969 -15.936 -3.671 1.00 42.25 100 CYS A CA 1
ATOM 766 C C . CYS A 1 100 ? -8.595 -14.448 -3.789 1.00 42.25 100 CYS A C 1
ATOM 768 O O . CYS A 1 100 ? -7.877 -14.072 -4.711 1.00 42.25 100 CYS A O 1
ATOM 770 N N . GLU A 1 101 ? -9.060 -13.618 -2.852 1.00 41.38 101 GLU A N 1
ATOM 771 C CA . GLU A 1 101 ? -8.786 -12.176 -2.795 1.00 41.38 101 GLU A CA 1
ATOM 772 C C . GLU A 1 101 ? -8.083 -11.839 -1.465 1.00 41.38 101 GLU A C 1
ATOM 774 O O . GLU A 1 101 ? -8.600 -12.146 -0.389 1.00 41.38 101 GLU A O 1
ATOM 779 N N . LEU A 1 102 ? -6.888 -11.237 -1.532 1.00 37.81 102 LEU A N 1
ATOM 780 C CA . LEU A 1 102 ? -6.072 -10.821 -0.382 1.00 37.81 102 LEU A CA 1
ATOM 781 C C . LEU A 1 102 ? -5.617 -9.364 -0.543 1.00 37.81 102 LEU A C 1
ATOM 783 O O . LEU A 1 102 ? -5.418 -8.875 -1.653 1.00 37.81 102 LEU A O 1
ATOM 787 N N . ASN A 1 103 ? -5.429 -8.680 0.585 1.00 43.59 103 ASN A N 1
ATOM 788 C CA . ASN A 1 103 ? -5.071 -7.265 0.643 1.00 43.59 103 ASN A CA 1
ATOM 789 C C . ASN A 1 103 ? -3.560 -7.082 0.497 1.00 43.59 103 ASN A C 1
ATOM 791 O O . ASN A 1 103 ? -2.816 -7.547 1.361 1.00 43.59 103 ASN A O 1
ATOM 795 N N . ALA A 1 104 ? -3.105 -6.391 -0.550 1.00 42.75 104 ALA A N 1
ATOM 796 C CA . ALA A 1 104 ? -1.681 -6.177 -0.778 1.00 42.75 104 ALA A CA 1
ATOM 797 C C . ALA A 1 104 ? -1.384 -4.997 -1.726 1.00 42.75 104 ALA A C 1
ATOM 799 O O . ALA A 1 104 ? -2.263 -4.511 -2.435 1.00 42.75 104 ALA A O 1
ATOM 800 N N . ALA A 1 105 ? -0.132 -4.531 -1.737 1.00 41.97 105 ALA A N 1
ATOM 801 C CA . ALA A 1 105 ? 0.414 -3.600 -2.728 1.00 41.97 105 ALA A CA 1
ATOM 802 C C . ALA A 1 105 ? 1.693 -4.167 -3.373 1.00 41.97 105 ALA A C 1
ATOM 804 O O . ALA A 1 105 ? 2.488 -4.803 -2.685 1.00 41.97 105 ALA A O 1
ATOM 805 N N . ARG A 1 106 ? 1.889 -3.920 -4.674 1.00 44.56 106 ARG A N 1
ATOM 806 C CA . ARG A 1 106 ? 3.085 -4.283 -5.460 1.00 44.56 106 ARG A CA 1
ATOM 807 C C . ARG A 1 106 ? 3.673 -3.002 -6.041 1.00 44.56 106 ARG A C 1
ATOM 809 O O . ARG A 1 106 ? 2.981 -2.350 -6.817 1.00 44.56 106 ARG A O 1
ATOM 816 N N . ALA A 1 107 ? 4.888 -2.608 -5.659 1.00 48.12 107 ALA A N 1
ATOM 817 C CA . ALA A 1 107 ? 5.450 -1.296 -6.006 1.00 48.12 107 ALA A CA 1
ATOM 818 C C . ALA A 1 107 ? 6.623 -1.388 -6.996 1.00 48.12 107 ALA A C 1
ATOM 820 O O . ALA A 1 107 ? 7.531 -2.186 -6.798 1.00 48.12 107 ALA A O 1
ATOM 821 N N . SER A 1 108 ? 6.690 -0.490 -7.984 1.00 46.41 108 SER A N 1
ATOM 822 C CA . SER A 1 108 ? 7.913 -0.221 -8.754 1.00 46.41 108 SER A CA 1
ATOM 823 C C . SER A 1 108 ? 8.364 1.225 -8.507 1.00 46.41 108 SER A C 1
ATOM 825 O O . SER A 1 108 ? 7.987 2.136 -9.237 1.00 46.41 108 SER A O 1
ATOM 827 N N . GLY A 1 109 ? 9.123 1.483 -7.436 1.00 46.03 109 GLY A N 1
ATOM 828 C CA . GLY A 1 109 ? 9.758 2.802 -7.256 1.00 46.03 109 GLY A CA 1
ATOM 829 C C . GLY A 1 109 ? 10.054 3.235 -5.822 1.00 46.03 109 GLY A C 1
ATOM 830 O O . GLY A 1 109 ? 11.014 3.968 -5.599 1.00 46.03 109 GLY A O 1
ATOM 831 N N . ALA A 1 110 ? 9.291 2.764 -4.832 1.00 56.94 110 ALA A N 1
ATOM 832 C CA . ALA A 1 110 ? 9.599 2.998 -3.422 1.00 56.94 110 ALA A CA 1
ATOM 833 C C . ALA A 1 110 ? 10.226 1.744 -2.808 1.00 56.94 110 ALA A C 1
ATOM 835 O O . ALA A 1 110 ? 9.550 0.736 -2.623 1.00 56.94 110 ALA A O 1
ATOM 836 N N . SER A 1 111 ? 11.511 1.815 -2.457 1.00 67.44 111 SER A N 1
ATOM 837 C CA . SER A 1 111 ? 12.189 0.722 -1.750 1.00 67.44 111 SER A CA 1
ATOM 838 C C . SER A 1 111 ? 11.709 0.573 -0.306 1.00 67.44 111 SER A C 1
ATOM 840 O O . SER A 1 111 ? 11.746 -0.524 0.241 1.00 67.44 111 SER A O 1
ATOM 842 N N . TYR A 1 112 ? 11.207 1.652 0.303 1.00 80.19 112 TYR A N 1
ATOM 843 C CA . TYR A 1 112 ? 10.678 1.661 1.666 1.00 80.19 112 TYR A CA 1
ATOM 844 C C . TYR A 1 112 ? 9.406 2.506 1.757 1.00 80.19 112 TYR A C 1
ATOM 846 O O . TYR A 1 112 ? 9.284 3.542 1.102 1.00 80.19 112 TYR A O 1
ATOM 854 N N . ILE A 1 113 ? 8.473 2.092 2.615 1.00 81.25 113 ILE A N 1
ATOM 855 C CA . ILE A 1 113 ? 7.252 2.854 2.897 1.00 81.25 113 ILE A CA 1
ATOM 856 C C . ILE A 1 113 ? 7.547 3.951 3.921 1.00 81.25 113 ILE A C 1
ATOM 858 O O . ILE A 1 113 ? 8.145 3.709 4.973 1.00 81.25 113 ILE A O 1
ATOM 862 N N . HIS A 1 114 ? 7.071 5.157 3.628 1.00 82.62 114 HIS A N 1
ATOM 863 C CA . HIS A 1 114 ? 7.104 6.308 4.521 1.00 82.62 114 HIS A CA 1
ATOM 864 C C . HIS A 1 114 ? 5.677 6.747 4.846 1.00 82.62 114 HIS A C 1
ATOM 866 O O . HIS A 1 114 ? 4.879 6.982 3.942 1.00 82.62 114 HIS A O 1
ATOM 872 N N . TYR A 1 115 ? 5.374 6.901 6.132 1.00 85.75 115 TYR A N 1
ATOM 873 C CA . TYR A 1 115 ? 4.132 7.504 6.601 1.00 85.75 115 TYR A CA 1
ATOM 874 C C . TYR A 1 115 ? 4.438 8.906 7.133 1.00 85.75 115 TYR A C 1
ATOM 876 O O . TYR A 1 115 ? 5.146 9.060 8.128 1.00 85.75 115 TYR A O 1
ATOM 8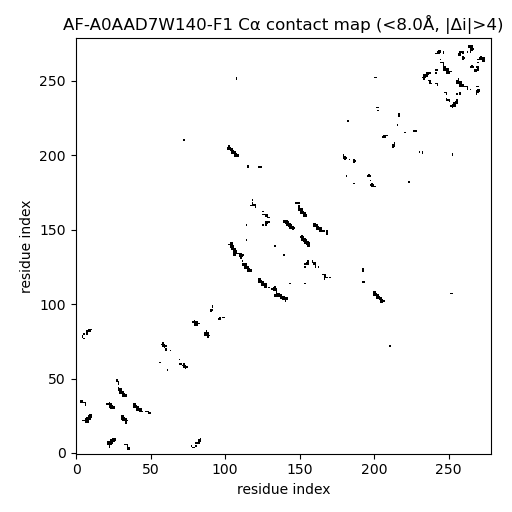84 N N . VAL A 1 116 ? 3.947 9.923 6.422 1.00 83.56 116 VAL A N 1
ATOM 885 C CA . VAL A 1 116 ? 4.146 11.342 6.748 1.00 83.56 116 VAL A CA 1
ATOM 886 C C . VAL A 1 116 ? 2.814 11.946 7.162 1.00 83.56 116 VAL A C 1
ATOM 888 O O . VAL A 1 116 ? 1.817 11.777 6.463 1.00 83.56 116 VAL A O 1
ATOM 891 N N . PHE A 1 117 ? 2.801 12.665 8.278 1.00 84.75 117 PHE A N 1
ATOM 892 C CA . PHE A 1 117 ? 1.607 13.324 8.801 1.00 84.75 117 PHE A CA 1
ATOM 893 C C . PHE A 1 117 ? 1.973 14.626 9.518 1.00 84.75 117 PHE A C 1
ATOM 895 O O . PHE A 1 117 ? 3.102 14.791 9.968 1.00 84.75 117 PHE A O 1
ATOM 902 N N . ASP A 1 118 ? 1.018 15.543 9.641 1.00 83.25 118 ASP A N 1
ATOM 903 C CA . ASP A 1 118 ? 1.129 16.753 10.462 1.00 83.25 118 ASP A CA 1
ATOM 904 C C . ASP A 1 118 ? -0.199 16.936 11.204 1.00 83.25 118 ASP A C 1
ATOM 906 O O . ASP A 1 118 ? -1.261 16.983 10.579 1.00 83.25 118 ASP A O 1
ATOM 910 N N . LEU A 1 119 ? -0.146 16.966 12.536 1.00 83.38 119 LEU A N 1
ATOM 911 C CA . LEU A 1 119 ? -1.317 17.109 13.409 1.00 83.38 119 LEU A CA 1
ATOM 912 C C . LEU A 1 119 ? -1.331 18.467 14.133 1.00 83.38 119 LEU A C 1
ATOM 914 O O . LEU A 1 119 ? -1.987 18.613 15.168 1.00 83.38 119 LEU A O 1
ATOM 918 N N . GLY A 1 120 ? -0.605 19.455 13.604 1.00 81.31 120 GLY A N 1
ATOM 919 C CA . GLY A 1 120 ? -0.497 20.807 14.154 1.00 81.31 120 GLY A CA 1
ATOM 920 C C . GLY A 1 120 ? 0.704 21.025 15.080 1.00 81.31 120 GLY A C 1
ATOM 921 O O . GLY A 1 120 ? 0.936 22.156 15.496 1.00 81.31 120 GLY A O 1
ATOM 922 N N . ASP A 1 121 ? 1.479 19.981 15.385 1.00 84.81 121 ASP A N 1
ATOM 923 C CA . ASP A 1 121 ? 2.783 20.056 16.060 1.00 84.81 121 ASP A CA 1
ATOM 924 C C . ASP A 1 121 ? 3.971 20.020 15.080 1.00 84.81 121 ASP A C 1
ATOM 926 O O . ASP A 1 121 ? 5.130 20.005 15.499 1.00 84.81 121 ASP A O 1
ATOM 930 N N . GLY A 1 122 ? 3.682 20.081 13.778 1.00 84.50 122 GLY A N 1
ATOM 931 C CA . GLY A 1 122 ? 4.655 20.049 12.698 1.00 84.50 122 GLY A CA 1
ATOM 932 C C . GLY A 1 122 ? 4.736 18.680 12.018 1.00 84.50 122 GLY A C 1
ATOM 933 O O . GLY A 1 122 ? 4.227 17.672 12.519 1.00 84.50 122 GLY A O 1
ATOM 934 N N . PRO A 1 123 ? 5.385 18.619 10.845 1.00 85.69 123 PRO A N 1
ATOM 935 C CA . PRO A 1 123 ? 5.390 17.418 10.034 1.00 85.69 123 PRO A CA 1
ATOM 936 C C . PRO A 1 123 ? 6.277 16.344 10.675 1.00 85.69 123 PRO A C 1
ATOM 938 O O . PRO A 1 123 ? 7.426 16.585 11.045 1.00 85.69 123 PRO A O 1
ATOM 941 N N . SER A 1 124 ? 5.736 15.137 10.762 1.00 86.56 124 SER A N 1
ATOM 942 C CA . SER A 1 124 ? 6.370 13.940 11.302 1.00 86.56 124 SER A CA 1
ATOM 943 C C . SER A 1 124 ? 6.507 12.875 10.217 1.00 86.56 124 SER A C 1
ATOM 945 O O . SER A 1 124 ? 5.680 12.782 9.310 1.00 86.56 124 SER A O 1
ATOM 947 N N . LEU A 1 125 ? 7.567 12.070 10.305 1.00 85.88 125 LEU A N 1
ATOM 948 C CA . LEU A 1 125 ? 7.865 10.983 9.372 1.00 85.88 125 LEU A CA 1
ATOM 949 C C . LEU A 1 125 ? 8.144 9.695 10.151 1.00 85.88 125 LEU A C 1
ATOM 951 O O . LEU A 1 125 ? 9.125 9.606 10.891 1.00 85.88 125 LEU A O 1
ATOM 955 N N . MET A 1 126 ? 7.331 8.674 9.900 1.00 86.56 126 MET A N 1
ATOM 956 C CA . MET A 1 126 ? 7.592 7.293 10.291 1.00 86.56 126 MET A CA 1
ATOM 957 C C . MET A 1 126 ? 8.133 6.522 9.091 1.00 86.56 126 MET A C 1
ATOM 959 O O . MET A 1 126 ? 7.518 6.488 8.023 1.00 86.56 126 MET A O 1
ATOM 963 N N . LYS A 1 127 ? 9.283 5.870 9.273 1.00 86.19 127 LYS A N 1
ATOM 964 C CA . LYS A 1 127 ? 9.830 4.939 8.285 1.00 86.19 127 LYS A CA 1
ATOM 965 C C . LYS A 1 127 ? 9.363 3.527 8.596 1.00 86.19 127 LYS A C 1
ATOM 967 O O . LYS A 1 127 ? 9.414 3.091 9.745 1.00 86.19 127 LYS A O 1
ATOM 972 N N . GLY A 1 128 ? 8.928 2.824 7.562 1.00 81.56 128 GLY A N 1
ATOM 973 C CA . GLY A 1 128 ? 8.624 1.408 7.621 1.00 81.56 128 GLY A CA 1
ATOM 974 C C . GLY A 1 128 ? 9.812 0.569 8.077 1.00 81.56 128 GLY A C 1
ATOM 975 O O . GLY A 1 128 ? 10.952 0.864 7.727 1.00 81.56 128 GLY A O 1
ATOM 976 N N . ASN A 1 129 ? 9.543 -0.494 8.834 1.00 84.38 129 ASN A N 1
ATOM 977 C CA . ASN A 1 129 ? 10.549 -1.499 9.169 1.00 84.38 129 ASN A CA 1
ATOM 978 C C . ASN A 1 129 ? 10.394 -2.688 8.219 1.00 84.38 129 ASN A C 1
ATOM 980 O O . ASN A 1 129 ? 9.517 -3.522 8.423 1.00 84.38 129 ASN A O 1
ATOM 984 N N . SER A 1 130 ? 11.245 -2.765 7.200 1.00 82.00 130 SER A N 1
ATOM 985 C CA . SER A 1 130 ? 11.381 -3.920 6.310 1.00 82.00 130 SER A CA 1
ATOM 986 C C . SER A 1 130 ? 12.857 -4.312 6.202 1.00 82.00 130 SER A C 1
ATOM 988 O O . SER A 1 130 ? 13.738 -3.454 6.233 1.00 82.00 130 SER A O 1
ATOM 990 N N . GLU A 1 131 ? 13.153 -5.613 6.117 1.00 79.81 131 GLU A N 1
ATOM 991 C CA . GLU A 1 131 ? 14.544 -6.080 5.926 1.00 79.81 131 GLU A CA 1
ATOM 992 C C . GLU A 1 131 ? 15.035 -5.859 4.503 1.00 79.81 131 GLU A C 1
ATOM 994 O O . GLU A 1 131 ? 16.227 -5.683 4.264 1.00 79.81 131 GLU A O 1
ATOM 999 N N . ARG A 1 132 ? 14.099 -5.915 3.557 1.00 80.44 132 ARG A N 1
ATOM 1000 C CA . ARG A 1 132 ? 14.347 -5.818 2.128 1.00 80.44 132 ARG A CA 1
ATOM 1001 C C . ARG A 1 132 ? 13.605 -4.625 1.560 1.00 80.44 132 ARG A C 1
ATOM 1003 O O . ARG A 1 132 ? 12.722 -4.050 2.207 1.00 80.44 132 ARG A O 1
ATOM 1010 N N . GLN A 1 133 ? 14.016 -4.262 0.356 1.00 76.25 133 GLN A N 1
ATOM 1011 C CA . GLN A 1 133 ? 13.296 -3.278 -0.424 1.00 76.25 133 GLN A CA 1
ATOM 1012 C C . GLN A 1 133 ? 11.955 -3.876 -0.864 1.00 76.25 133 GLN A C 1
ATOM 1014 O O . GLN A 1 133 ? 11.896 -5.061 -1.172 1.00 76.25 133 GLN A O 1
ATOM 1019 N N . LEU A 1 134 ? 10.902 -3.062 -0.862 1.00 79.25 134 LEU A N 1
ATOM 1020 C CA . LEU A 1 134 ? 9.515 -3.484 -1.114 1.00 79.25 134 LEU A CA 1
ATOM 1021 C C . LEU A 1 134 ? 9.107 -3.363 -2.592 1.00 79.25 134 LEU A C 1
ATOM 1023 O O . LEU A 1 134 ? 7.945 -3.531 -2.950 1.00 79.25 134 LEU A O 1
ATOM 1027 N N . ASN A 1 135 ? 10.063 -3.007 -3.448 1.00 72.75 135 ASN A N 1
ATOM 1028 C CA . ASN A 1 135 ? 9.930 -2.975 -4.899 1.00 72.75 135 ASN A CA 1
ATOM 1029 C C . ASN A 1 135 ? 10.511 -4.245 -5.536 1.00 72.75 135 ASN A C 1
ATOM 1031 O O . ASN A 1 135 ? 11.275 -4.176 -6.497 1.00 72.75 135 ASN A O 1
ATOM 1035 N N . ASP A 1 136 ? 10.189 -5.398 -4.957 1.00 71.62 136 ASP A N 1
ATOM 1036 C CA . ASP A 1 136 ? 10.676 -6.726 -5.344 1.00 71.62 136 ASP A CA 1
ATOM 1037 C C . ASP A 1 136 ? 9.651 -7.519 -6.172 1.00 71.62 136 ASP A C 1
ATOM 1039 O O . ASP A 1 136 ? 9.764 -8.736 -6.329 1.00 71.62 136 ASP A O 1
ATOM 1043 N N . ASP A 1 137 ? 8.652 -6.818 -6.715 1.00 68.31 137 ASP A N 1
ATOM 1044 C CA . ASP A 1 137 ? 7.589 -7.392 -7.534 1.00 68.31 137 ASP A CA 1
ATOM 1045 C C . ASP A 1 137 ? 6.699 -8.395 -6.766 1.00 68.31 137 ASP A C 1
ATOM 1047 O O . ASP A 1 137 ? 5.952 -9.166 -7.377 1.00 68.31 137 ASP A O 1
ATOM 1051 N N . GLN A 1 138 ? 6.737 -8.365 -5.429 1.00 75.38 138 GLN A N 1
ATOM 1052 C CA . GLN A 1 138 ? 5.865 -9.138 -4.550 1.00 75.38 138 GLN A CA 1
ATOM 1053 C C . GLN A 1 138 ? 4.783 -8.272 -3.901 1.00 75.38 138 GLN A C 1
ATOM 1055 O O . GLN A 1 138 ? 4.811 -7.040 -3.896 1.00 75.38 138 GLN A O 1
ATOM 1060 N N . TRP A 1 139 ? 3.779 -8.963 -3.374 1.00 77.38 139 TRP A N 1
ATOM 1061 C CA . TRP A 1 139 ? 2.688 -8.374 -2.616 1.00 77.38 139 TRP A CA 1
ATOM 1062 C C . TRP A 1 139 ? 3.119 -8.105 -1.170 1.00 77.38 139 TRP A C 1
ATOM 1064 O O . TRP A 1 139 ? 3.491 -9.033 -0.453 1.00 77.38 139 TRP A O 1
ATOM 1074 N N . HIS A 1 140 ? 2.983 -6.856 -0.723 1.00 78.19 140 HIS A N 1
ATOM 1075 C CA . HIS A 1 140 ? 3.223 -6.448 0.663 1.00 78.19 140 HIS A CA 1
ATOM 1076 C C . HIS A 1 140 ? 1.955 -5.929 1.339 1.00 78.19 140 HIS A C 1
ATOM 1078 O O . HIS A 1 140 ? 1.176 -5.172 0.752 1.00 78.19 140 HIS A O 1
ATOM 1084 N N . SER A 1 141 ? 1.769 -6.291 2.608 1.00 78.31 141 SER A N 1
ATOM 1085 C CA . SER A 1 141 ? 0.663 -5.802 3.434 1.00 78.31 141 SER A CA 1
ATOM 1086 C C . SER A 1 141 ? 1.087 -4.538 4.172 1.00 78.31 141 SER A C 1
ATOM 1088 O O . SER A 1 141 ? 1.972 -4.588 5.024 1.00 78.31 141 SER A O 1
ATOM 1090 N N . VAL A 1 142 ? 0.399 -3.422 3.934 1.00 79.38 142 VAL A N 1
ATOM 1091 C CA . VAL A 1 142 ? 0.652 -2.153 4.632 1.00 79.38 142 VAL A CA 1
ATOM 1092 C C . VAL A 1 142 ? -0.586 -1.739 5.414 1.00 79.38 142 VAL A C 1
ATOM 1094 O O . VAL A 1 142 ? -1.669 -1.613 4.850 1.00 79.38 142 VAL A O 1
ATOM 1097 N N . ALA A 1 143 ? -0.424 -1.493 6.712 1.00 82.31 143 ALA A N 1
ATOM 1098 C CA . ALA A 1 143 ? -1.476 -0.951 7.561 1.00 82.31 143 ALA A CA 1
ATOM 1099 C C . ALA A 1 143 ? -0.961 0.255 8.346 1.00 82.31 143 ALA A C 1
ATOM 1101 O O . ALA A 1 143 ? 0.099 0.205 8.975 1.00 82.31 143 ALA A O 1
ATOM 1102 N N . VAL A 1 144 ? -1.743 1.331 8.321 1.00 82.00 144 VAL A N 1
ATOM 1103 C CA . VAL A 1 144 ? -1.502 2.543 9.102 1.00 82.00 144 VAL A CA 1
ATOM 1104 C C . VAL A 1 144 ? -2.705 2.760 10.001 1.00 82.00 144 VAL A C 1
ATOM 1106 O O . VAL A 1 144 ? -3.839 2.791 9.529 1.00 82.00 144 VAL A O 1
ATOM 1109 N N . SER A 1 145 ? -2.469 2.914 11.297 1.00 82.88 145 SER A N 1
ATOM 1110 C CA . SER A 1 145 ? -3.528 3.206 12.259 1.00 82.88 145 SER A CA 1
ATOM 1111 C C . SER A 1 145 ? -3.058 4.201 13.304 1.00 82.88 145 SER A C 1
ATOM 1113 O O . SER A 1 145 ? -1.878 4.243 13.652 1.00 82.88 145 SER A O 1
ATOM 1115 N N . ARG A 1 146 ? -3.999 4.961 13.856 1.00 84.62 146 ARG A N 1
ATOM 1116 C CA . ARG A 1 146 ? -3.774 5.839 15.001 1.00 84.62 146 ARG A CA 1
ATOM 1117 C C . ARG A 1 146 ? -4.871 5.597 16.023 1.00 84.62 146 ARG A C 1
ATOM 1119 O O . ARG A 1 146 ? -6.048 5.629 15.668 1.00 84.62 146 ARG A O 1
ATOM 1126 N N . ASP A 1 147 ? -4.488 5.342 17.265 1.00 81.75 147 ASP A N 1
ATOM 1127 C CA . ASP A 1 147 ? -5.450 5.127 18.343 1.00 81.75 147 ASP A CA 1
ATOM 1128 C C . ASP A 1 147 ? -5.906 6.444 19.006 1.00 81.75 147 ASP A C 1
ATOM 1130 O O . ASP A 1 147 ? -5.461 7.546 18.670 1.00 81.75 147 ASP A O 1
ATOM 1134 N N . ALA A 1 148 ? -6.814 6.329 19.980 1.00 80.88 148 ALA A N 1
ATOM 1135 C CA . ALA A 1 148 ? -7.336 7.467 20.740 1.00 80.88 148 ALA A CA 1
ATOM 1136 C C . ALA A 1 148 ? -6.287 8.149 21.646 1.00 80.88 148 ALA A C 1
ATOM 1138 O O . ALA A 1 148 ? -6.521 9.258 22.135 1.00 80.88 148 ALA A O 1
ATOM 1139 N N . HIS A 1 149 ? -5.140 7.503 21.864 1.00 82.75 149 HIS A N 1
ATOM 1140 C CA . HIS A 1 149 ? -4.015 7.999 22.651 1.00 82.75 149 HIS A CA 1
ATOM 1141 C C . HIS A 1 149 ? -2.909 8.602 21.775 1.00 82.75 149 HIS A C 1
ATOM 1143 O O . HIS A 1 149 ? -1.832 8.880 22.286 1.00 82.75 149 HIS A O 1
ATOM 1149 N N . ASN A 1 150 ? -3.176 8.859 20.486 1.00 83.94 150 ASN A N 1
ATOM 1150 C CA . ASN A 1 150 ? -2.201 9.381 19.523 1.00 83.94 150 ASN A CA 1
ATOM 1151 C C . ASN A 1 150 ? -0.982 8.465 19.310 1.00 83.94 150 ASN A C 1
ATOM 1153 O O . ASN A 1 150 ? 0.089 8.931 18.905 1.00 83.94 150 ASN A O 1
ATOM 1157 N N . LEU A 1 151 ? -1.139 7.161 19.541 1.00 85.81 151 LEU A N 1
ATOM 1158 C CA . LEU A 1 151 ? -0.151 6.175 19.140 1.00 85.81 151 LEU A CA 1
ATOM 1159 C C . LEU A 1 151 ? -0.387 5.809 17.675 1.00 85.81 151 LEU A C 1
ATOM 1161 O O . LEU A 1 151 ? -1.375 5.163 17.317 1.00 85.81 151 LEU A O 1
ATOM 1165 N N . HIS A 1 152 ? 0.538 6.228 16.819 1.00 86.81 152 HIS A N 1
ATOM 1166 C CA . HIS A 1 152 ? 0.576 5.828 15.420 1.00 86.81 152 HIS A CA 1
ATOM 1167 C C . HIS A 1 152 ? 1.271 4.484 15.294 1.00 86.81 152 HIS A C 1
ATOM 1169 O O . HIS A 1 152 ? 2.303 4.245 15.919 1.00 86.81 152 HIS A O 1
ATOM 1175 N N . THR A 1 153 ? 0.719 3.621 14.454 1.00 82.19 153 THR A N 1
ATOM 1176 C CA . THR A 1 153 ? 1.247 2.298 14.142 1.00 82.19 153 THR A CA 1
ATOM 1177 C C . THR A 1 153 ? 1.362 2.173 12.631 1.00 82.19 153 THR A C 1
ATOM 1179 O O . THR A 1 153 ? 0.368 2.309 11.921 1.00 82.19 153 THR A O 1
ATOM 1182 N N . LEU A 1 154 ? 2.575 1.909 12.149 1.00 85.00 154 LEU A N 1
ATOM 1183 C CA . LEU A 1 154 ? 2.862 1.529 10.770 1.00 85.00 154 LEU A CA 1
ATOM 1184 C C . LEU A 1 154 ? 3.286 0.064 10.774 1.00 85.00 154 LEU A C 1
ATOM 1186 O O . LEU A 1 154 ? 4.328 -0.290 11.333 1.00 85.00 154 LEU A O 1
ATOM 1190 N N . LYS A 1 155 ? 2.474 -0.784 10.153 1.00 82.56 155 LYS A N 1
ATOM 1191 C CA . LYS A 1 155 ? 2.749 -2.206 9.996 1.00 82.56 155 LYS A CA 1
ATOM 1192 C C . LYS A 1 155 ? 3.013 -2.520 8.531 1.00 82.56 155 LYS A C 1
ATOM 1194 O O . LYS A 1 155 ? 2.209 -2.168 7.673 1.00 82.56 155 LYS A O 1
ATOM 1199 N N . ILE A 1 156 ? 4.133 -3.185 8.279 1.00 83.00 156 ILE A N 1
ATOM 1200 C CA . ILE A 1 156 ? 4.533 -3.692 6.968 1.00 83.00 156 ILE A CA 1
ATOM 1201 C C . ILE A 1 156 ? 4.767 -5.183 7.130 1.00 83.00 156 ILE A C 1
ATOM 1203 O O . ILE A 1 156 ? 5.626 -5.604 7.907 1.00 83.00 156 ILE A O 1
ATOM 1207 N N . ASP A 1 157 ? 3.959 -5.975 6.442 1.00 82.62 157 ASP A N 1
ATOM 1208 C CA . ASP A 1 157 ? 3.900 -7.425 6.570 1.00 82.62 157 ASP A CA 1
ATOM 1209 C C . ASP A 1 157 ? 3.738 -7.844 8.042 1.00 82.62 157 ASP A C 1
ATOM 1211 O O . ASP A 1 157 ? 2.715 -7.576 8.678 1.00 82.62 157 ASP A O 1
ATOM 1215 N N . SER A 1 158 ? 4.754 -8.479 8.624 1.00 80.88 158 SER A N 1
ATOM 1216 C CA . SER A 1 158 ? 4.776 -8.894 10.030 1.00 80.88 158 SER A CA 1
ATOM 1217 C C . SER A 1 158 ? 5.417 -7.867 10.970 1.00 80.88 158 SER A C 1
ATOM 1219 O O . SER A 1 158 ? 5.329 -8.012 12.192 1.00 80.88 158 SER A O 1
ATOM 1221 N N . ARG A 1 159 ? 6.052 -6.820 10.437 1.00 82.19 159 ARG A N 1
ATOM 1222 C CA . ARG A 1 159 ? 6.849 -5.853 11.200 1.00 82.19 159 ARG A CA 1
ATOM 1223 C C . ARG A 1 159 ? 6.043 -4.622 11.540 1.00 82.19 159 ARG A C 1
ATOM 1225 O O . ARG A 1 159 ? 5.322 -4.087 10.710 1.00 82.19 159 ARG A O 1
ATOM 1232 N N . THR A 1 160 ? 6.198 -4.155 12.771 1.00 85.06 160 THR A N 1
ATOM 1233 C CA . THR A 1 160 ? 5.438 -3.019 13.293 1.00 85.06 160 THR A CA 1
ATOM 1234 C C . THR A 1 160 ? 6.384 -1.958 13.835 1.00 85.06 160 THR A C 1
ATOM 1236 O O . THR A 1 160 ? 7.352 -2.276 14.526 1.00 85.06 160 THR A O 1
ATOM 1239 N N . VAL A 1 161 ? 6.093 -0.698 13.521 1.00 91.38 161 VAL A N 1
ATOM 1240 C CA . VAL A 1 161 ? 6.751 0.493 14.061 1.00 91.38 161 VAL A CA 1
ATOM 1241 C C . VAL A 1 161 ? 5.685 1.371 14.692 1.00 91.38 161 VAL A C 1
ATOM 1243 O O . VAL A 1 161 ? 4.645 1.618 14.084 1.00 91.38 161 VAL A O 1
ATOM 1246 N N . THR A 1 162 ? 5.949 1.862 15.898 1.00 91.44 162 THR A N 1
ATOM 1247 C CA . THR A 1 162 ? 5.031 2.742 16.621 1.00 91.44 162 THR A CA 1
ATOM 1248 C C . THR A 1 162 ? 5.684 4.079 16.929 1.00 91.44 162 THR A C 1
ATOM 1250 O O . THR A 1 162 ? 6.861 4.120 17.288 1.00 91.44 162 THR A O 1
ATOM 1253 N N . GLN A 1 163 ? 4.922 5.164 16.842 1.00 91.12 163 GLN A N 1
ATOM 1254 C CA . GLN A 1 163 ? 5.371 6.499 17.231 1.00 91.12 163 GLN A CA 1
ATOM 1255 C C . GLN A 1 163 ? 4.235 7.239 17.931 1.00 91.12 163 GLN A C 1
ATOM 1257 O O . GLN A 1 163 ? 3.104 7.260 17.454 1.00 91.12 163 GLN A O 1
ATOM 1262 N N . HIS A 1 164 ? 4.536 7.847 19.073 1.00 92.62 164 HIS A N 1
ATOM 1263 C CA . HIS A 1 164 ? 3.585 8.692 19.783 1.00 92.62 164 HIS A CA 1
ATOM 1264 C C . HIS A 1 164 ? 3.703 10.136 19.283 1.00 92.62 164 HIS A C 1
ATOM 1266 O O . HIS A 1 164 ? 4.819 10.640 19.157 1.00 92.62 164 HIS A O 1
ATOM 1272 N N . SER A 1 165 ? 2.577 10.812 19.039 1.00 85.81 165 SER A N 1
ATOM 1273 C CA . SER A 1 165 ? 2.556 12.231 18.645 1.00 85.81 165 SER A CA 1
ATOM 1274 C C . SER A 1 165 ? 1.842 13.108 19.672 1.00 85.81 165 SER A C 1
ATOM 1276 O O . SER A 1 165 ? 0.818 12.718 20.237 1.00 85.81 165 SER A O 1
ATOM 1278 N N . SER A 1 166 ? 2.350 14.321 19.878 1.00 83.19 166 SER A N 1
ATOM 1279 C CA . SER A 1 166 ? 1.761 15.336 20.764 1.00 83.19 166 SER A CA 1
ATOM 1280 C C . SER A 1 166 ? 0.626 16.144 20.129 1.00 83.19 166 SER A C 1
ATOM 1282 O O . SER A 1 166 ? -0.098 16.825 20.854 1.00 83.19 166 SER A O 1
ATOM 1284 N N . GLY A 1 167 ? 0.475 16.075 18.806 1.00 74.38 167 GLY A N 1
ATOM 1285 C CA . GLY A 1 167 ? -0.499 16.850 18.046 1.00 74.38 167 GLY A CA 1
ATOM 1286 C C . GLY A 1 167 ? -1.970 16.539 18.339 1.00 74.38 167 GLY A C 1
ATOM 1287 O O . GLY A 1 167 ? -2.336 15.739 19.210 1.00 74.38 167 GLY A O 1
ATOM 1288 N N . ALA A 1 168 ? -2.845 17.215 17.594 1.00 72.25 168 ALA A N 1
ATOM 1289 C CA . ALA A 1 168 ? -4.284 17.180 17.809 1.00 72.25 168 ALA A CA 1
ATOM 1290 C C . ALA A 1 168 ? -4.856 15.753 17.743 1.00 72.25 168 ALA A C 1
ATOM 1292 O O . ALA A 1 168 ? -4.523 14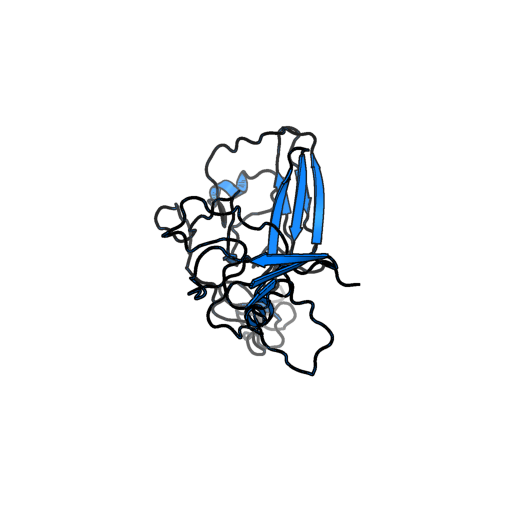.953 16.870 1.00 72.25 168 ALA A O 1
ATOM 1293 N N . ARG A 1 169 ? -5.784 15.442 18.660 1.00 64.38 169 ARG A N 1
ATOM 1294 C CA . ARG A 1 169 ? -6.457 14.129 18.707 1.00 64.38 169 ARG A CA 1
ATOM 1295 C C . ARG A 1 169 ? -7.396 13.894 17.526 1.00 64.38 169 ARG A C 1
ATOM 1297 O O . ARG A 1 169 ? -7.643 12.742 17.165 1.00 64.38 169 ARG A O 1
ATOM 1304 N N . SER A 1 170 ? -7.921 14.966 16.939 1.00 60.25 170 SER A N 1
ATOM 1305 C CA . SER A 1 170 ? -8.817 14.919 15.788 1.00 60.25 170 SER A CA 1
ATOM 1306 C C . SER A 1 170 ? -8.125 15.532 14.583 1.00 60.25 170 SER A C 1
ATOM 1308 O O . SER A 1 170 ? -7.614 16.646 14.670 1.00 60.25 170 SER A O 1
ATOM 1310 N N . LEU A 1 171 ? -8.144 14.805 13.470 1.00 64.69 171 LEU A N 1
ATOM 1311 C CA . LEU A 1 171 ? -7.680 15.282 12.178 1.00 64.69 171 LEU A CA 1
ATOM 1312 C C . LEU A 1 171 ? -8.903 15.415 11.275 1.00 64.69 171 LEU A C 1
ATOM 1314 O O . LEU A 1 171 ? -9.503 14.414 10.892 1.00 64.69 171 LEU A O 1
ATOM 1318 N N . ASP A 1 172 ? -9.284 16.651 10.977 1.00 62.75 172 ASP A N 1
ATOM 1319 C CA . ASP A 1 172 ? -10.299 16.948 9.971 1.00 62.75 172 ASP A CA 1
ATOM 132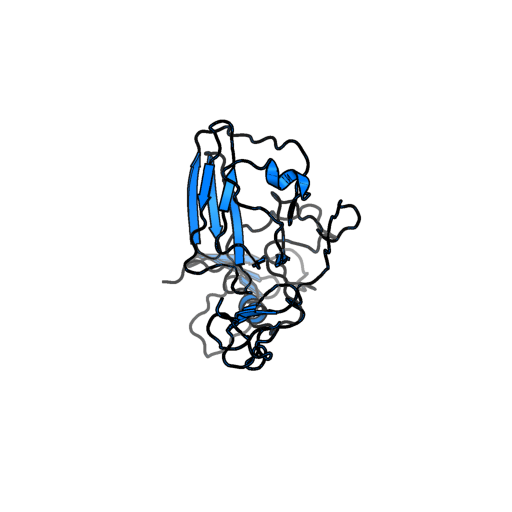0 C C . ASP A 1 172 ? -9.570 17.180 8.648 1.00 62.75 172 ASP A C 1
ATOM 1322 O O . ASP A 1 172 ? -9.027 18.258 8.394 1.00 62.75 172 ASP A O 1
ATOM 1326 N N . LEU A 1 173 ? -9.467 16.119 7.847 1.00 67.38 173 LEU A N 1
ATOM 1327 C CA . LEU A 1 173 ? -8.872 16.209 6.521 1.00 67.38 173 LEU A CA 1
ATOM 1328 C C . LEU A 1 173 ? -9.774 17.079 5.642 1.00 67.38 173 LEU A C 1
ATOM 1330 O O . LEU A 1 173 ? -10.922 16.731 5.369 1.00 67.38 173 LEU A O 1
ATOM 1334 N N . LYS A 1 174 ? -9.248 18.220 5.193 1.00 71.31 174 LYS A N 1
ATOM 1335 C CA . LYS A 1 174 ? -9.905 19.076 4.204 1.00 71.31 174 LYS A CA 1
ATOM 1336 C C . LYS A 1 174 ? -9.351 18.784 2.815 1.00 71.31 174 LYS A C 1
ATOM 1338 O O . LYS A 1 174 ? -8.139 18.807 2.622 1.00 71.31 174 LYS A O 1
ATOM 1343 N N . GLY A 1 175 ? -10.252 18.578 1.858 1.00 76.12 175 GLY A N 1
ATOM 1344 C CA . GLY A 1 175 ? -9.927 18.366 0.449 1.00 76.12 175 GLY A CA 1
ATOM 1345 C C . GLY A 1 175 ? -10.167 16.936 -0.028 1.00 76.12 175 GLY A C 1
ATOM 1346 O O . GLY A 1 175 ? -10.775 16.123 0.665 1.00 76.12 175 GLY A O 1
ATOM 1347 N N . GLU A 1 176 ? -9.690 16.669 -1.239 1.00 78.38 176 GLU A N 1
ATOM 1348 C CA . GLU A 1 176 ? -9.833 15.378 -1.909 1.00 78.38 176 GLU A CA 1
ATOM 1349 C C . GLU A 1 176 ? -8.774 14.374 -1.441 1.00 78.38 176 GLU A C 1
ATOM 1351 O O . GLU A 1 176 ? -7.633 14.738 -1.139 1.00 78.38 176 GLU A O 1
ATOM 1356 N N . LEU A 1 177 ? -9.145 13.094 -1.427 1.00 77.38 177 LEU A N 1
ATOM 1357 C CA . LEU A 1 177 ? -8.210 11.995 -1.216 1.00 77.38 177 LEU A CA 1
ATOM 1358 C C . LEU A 1 177 ? -7.641 11.538 -2.559 1.00 77.38 177 LEU A C 1
ATOM 1360 O O . LEU A 1 177 ? -8.383 11.122 -3.444 1.00 77.38 177 LEU A O 1
ATOM 1364 N N . TYR A 1 178 ? -6.317 11.545 -2.666 1.00 80.06 178 TYR A N 1
ATOM 1365 C CA . TYR A 1 178 ? -5.596 11.082 -3.844 1.00 80.06 178 TYR A CA 1
ATOM 1366 C C . TYR A 1 178 ? -4.956 9.721 -3.568 1.00 80.06 178 TYR A C 1
ATOM 1368 O O . TYR A 1 178 ? -4.317 9.526 -2.534 1.00 80.06 178 TYR A O 1
ATOM 1376 N N . ILE A 1 179 ? -5.117 8.783 -4.500 1.00 82.38 179 ILE A N 1
ATOM 1377 C CA . ILE A 1 179 ? -4.537 7.437 -4.444 1.00 82.38 179 ILE A CA 1
ATOM 1378 C C . ILE A 1 179 ? -3.731 7.236 -5.723 1.00 82.38 179 ILE A C 1
ATOM 1380 O O . ILE A 1 179 ? -4.160 7.646 -6.796 1.00 82.38 179 ILE A O 1
ATOM 1384 N N . GLY A 1 180 ? -2.547 6.639 -5.614 1.00 77.75 180 GLY A N 1
ATOM 1385 C CA . GLY A 1 180 ? -1.665 6.418 -6.762 1.00 77.75 180 GLY A CA 1
ATOM 1386 C C . GLY A 1 180 ? -0.829 7.639 -7.157 1.00 77.75 180 GLY A C 1
ATOM 1387 O O . GLY A 1 180 ? 0.261 7.481 -7.679 1.00 77.75 180 GLY A O 1
ATOM 1388 N N . GLY A 1 181 ? -1.242 8.864 -6.846 1.00 80.50 181 GLY A N 1
ATOM 1389 C CA . GLY A 1 181 ? -0.441 10.053 -7.137 1.00 80.50 181 GLY A CA 1
ATOM 1390 C C . GLY A 1 181 ? -1.261 11.330 -7.106 1.00 80.50 181 GLY A C 1
ATOM 1391 O O . GLY A 1 181 ? -2.453 11.303 -6.819 1.00 80.50 181 GLY A O 1
ATOM 1392 N N . VAL A 1 182 ? -0.611 12.452 -7.398 1.00 79.38 182 VAL A N 1
ATOM 1393 C CA . VAL A 1 182 ? -1.260 13.759 -7.565 1.00 79.38 182 VAL A CA 1
ATOM 1394 C C . VAL A 1 182 ? -0.925 14.320 -8.944 1.00 79.38 182 VAL A C 1
ATOM 1396 O O . VAL A 1 182 ? -0.014 13.840 -9.611 1.00 79.38 182 VAL A O 1
ATOM 1399 N N . GLU A 1 183 ? -1.637 15.362 -9.364 1.00 79.44 183 GLU A N 1
ATOM 1400 C CA . GLU A 1 183 ? -1.320 16.084 -10.601 1.00 79.44 183 GLU A CA 1
ATOM 1401 C C . GLU A 1 183 ? 0.149 16.550 -10.624 1.00 79.44 183 GLU A C 1
ATOM 1403 O O . GLU A 1 183 ? 0.687 17.005 -9.608 1.00 79.44 183 GLU A O 1
ATOM 1408 N N . ARG A 1 184 ? 0.789 16.505 -11.801 1.00 80.12 184 ARG A N 1
ATOM 1409 C CA . ARG A 1 184 ? 2.221 16.816 -11.978 1.00 80.12 184 ARG A CA 1
ATOM 1410 C C . ARG A 1 184 ? 2.631 18.173 -11.384 1.00 80.12 184 ARG A C 1
ATOM 1412 O O . ARG A 1 184 ? 3.708 18.296 -10.806 1.00 80.12 184 ARG A O 1
ATOM 1419 N N . SER A 1 185 ? 1.759 19.175 -11.490 1.00 83.69 185 SER A N 1
ATOM 1420 C CA . SER A 1 185 ? 1.960 20.530 -10.959 1.00 83.69 185 SER A CA 1
ATOM 1421 C C . SER A 1 185 ? 2.042 20.586 -9.424 1.00 83.69 185 SER A C 1
ATOM 1423 O O . SER A 1 185 ? 2.681 21.481 -8.870 1.00 83.69 185 SER A O 1
ATOM 1425 N N . ARG A 1 186 ? 1.450 19.615 -8.713 1.00 81.06 186 ARG A N 1
ATOM 1426 C CA . ARG A 1 186 ? 1.408 19.586 -7.242 1.00 81.06 186 ARG A CA 1
ATOM 1427 C C . ARG A 1 186 ? 2.679 19.045 -6.602 1.00 81.06 186 ARG A C 1
ATOM 1429 O O . ARG A 1 186 ? 2.949 19.398 -5.453 1.00 81.06 186 ARG A O 1
ATOM 1436 N N . TYR A 1 187 ? 3.490 18.260 -7.316 1.00 80.00 187 TYR A N 1
ATOM 1437 C CA . TYR A 1 187 ? 4.729 17.693 -6.764 1.00 80.00 187 TYR A CA 1
ATOM 1438 C C . TYR A 1 187 ? 5.731 18.760 -6.312 1.00 80.00 187 TYR A C 1
ATOM 1440 O O . TYR A 1 187 ? 6.409 18.570 -5.303 1.00 80.00 187 TYR A O 1
ATOM 1448 N N . SER A 1 188 ? 5.789 19.910 -6.993 1.00 87.12 188 SER A N 1
ATOM 1449 C CA . SER A 1 188 ? 6.658 21.029 -6.599 1.00 87.12 188 SER A CA 1
ATOM 1450 C C . SER A 1 188 ? 6.228 21.731 -5.308 1.00 87.12 188 SER A C 1
ATOM 1452 O O . SER A 1 188 ? 7.030 22.448 -4.716 1.00 87.12 188 SER A O 1
ATOM 1454 N N . SER A 1 189 ? 4.984 21.532 -4.867 1.00 85.50 189 SER A N 1
ATOM 1455 C CA . SER A 1 189 ? 4.400 22.172 -3.680 1.00 85.50 189 SER A CA 1
ATOM 1456 C C . SER A 1 189 ? 4.145 21.211 -2.515 1.00 85.50 189 SER A C 1
ATOM 1458 O O . SER A 1 189 ? 3.538 21.608 -1.522 1.00 85.50 189 SER A O 1
ATOM 1460 N N . LEU A 1 190 ? 4.576 19.950 -2.616 1.00 79.69 190 LEU A N 1
ATOM 1461 C CA . LEU A 1 190 ? 4.409 18.988 -1.528 1.00 79.69 190 LEU A CA 1
ATOM 1462 C C . LEU A 1 190 ? 5.221 19.399 -0.283 1.00 79.69 190 LEU A C 1
ATOM 1464 O O . LEU A 1 190 ? 6.295 19.999 -0.408 1.00 79.69 190 LEU A O 1
ATOM 1468 N N . PRO A 1 191 ? 4.757 19.042 0.931 1.00 81.44 191 PRO A N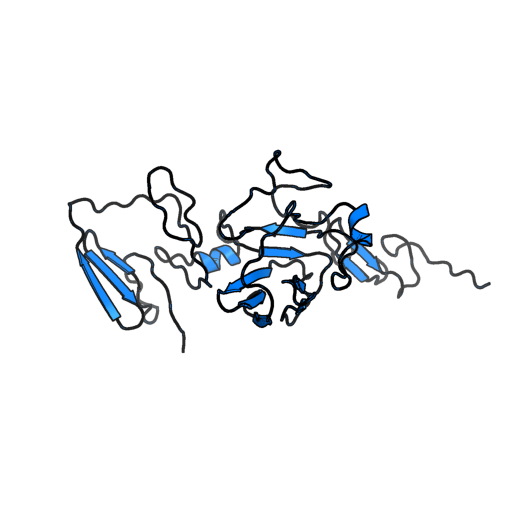 1
ATOM 1469 C CA . PRO A 1 191 ? 5.532 19.210 2.156 1.00 81.44 191 PRO A CA 1
ATOM 1470 C C . PRO A 1 191 ? 6.948 18.634 2.034 1.00 81.44 191 PRO A C 1
ATOM 1472 O O . PRO A 1 191 ? 7.143 17.554 1.482 1.00 81.44 191 PRO A O 1
ATOM 1475 N N . LYS A 1 192 ? 7.944 19.319 2.612 1.00 80.12 192 LYS A N 1
ATOM 1476 C CA . LYS A 1 192 ? 9.376 18.986 2.449 1.00 80.12 192 LYS A CA 1
ATOM 1477 C C . LYS A 1 192 ? 9.757 17.553 2.844 1.00 80.12 192 LYS A C 1
ATOM 1479 O O . LYS A 1 192 ? 10.722 17.026 2.301 1.00 80.12 192 LYS A O 1
ATOM 1484 N N . LEU A 1 193 ? 9.034 16.936 3.784 1.00 76.44 193 LEU A N 1
ATOM 1485 C CA . LEU A 1 193 ? 9.280 15.550 4.205 1.00 76.44 193 LEU A CA 1
ATOM 1486 C C . LEU A 1 193 ? 8.797 14.509 3.184 1.00 76.44 193 LEU A C 1
ATOM 1488 O O . LEU A 1 193 ? 9.185 13.345 3.273 1.00 76.44 193 LEU A O 1
ATOM 1492 N N . ILE A 1 194 ? 7.978 14.909 2.209 1.00 79.81 194 ILE A N 1
ATOM 1493 C CA . ILE A 1 194 ? 7.528 14.043 1.123 1.00 79.81 194 ILE A CA 1
ATOM 1494 C C . ILE A 1 194 ? 8.550 14.124 -0.015 1.00 79.81 194 ILE A C 1
ATOM 1496 O O . ILE A 1 194 ? 8.660 15.114 -0.744 1.00 79.81 194 ILE A O 1
ATOM 1500 N N . ALA A 1 195 ? 9.325 13.050 -0.154 1.00 78.94 195 ALA A N 1
ATOM 1501 C CA . ALA A 1 195 ? 10.372 12.941 -1.166 1.00 78.94 195 ALA A CA 1
ATOM 1502 C C . ALA A 1 195 ? 9.828 12.664 -2.578 1.00 78.94 195 ALA A C 1
ATOM 1504 O O . ALA A 1 195 ? 10.552 12.873 -3.546 1.00 78.94 195 ALA A O 1
ATOM 1505 N N . SER A 1 196 ? 8.575 12.213 -2.702 1.00 78.31 196 SER A N 1
ATOM 1506 C CA . SER A 1 196 ? 7.972 11.821 -3.978 1.00 78.31 196 SER A CA 1
ATOM 1507 C C . SER A 1 196 ? 8.001 12.954 -5.005 1.00 78.31 196 SER A C 1
ATOM 1509 O O . SER A 1 196 ? 7.710 14.111 -4.684 1.00 78.31 196 SER A O 1
ATOM 1511 N N . ARG A 1 197 ? 8.351 12.612 -6.247 1.00 78.38 197 ARG A N 1
ATOM 1512 C CA . ARG A 1 197 ? 8.358 13.521 -7.408 1.00 78.38 197 ARG A CA 1
ATOM 1513 C C . ARG A 1 197 ? 7.503 13.028 -8.574 1.00 78.38 197 ARG A C 1
ATOM 1515 O O . ARG A 1 197 ? 7.222 13.814 -9.467 1.00 78.38 197 ARG A O 1
ATOM 1522 N N . ASP A 1 198 ? 7.041 11.786 -8.488 1.00 78.00 198 ASP A N 1
ATOM 1523 C CA . ASP A 1 198 ? 6.133 11.137 -9.425 1.00 78.00 198 ASP A CA 1
ATOM 1524 C C . ASP A 1 198 ? 5.111 10.283 -8.651 1.00 78.00 198 ASP A C 1
ATOM 1526 O O . ASP A 1 198 ? 5.164 10.175 -7.415 1.00 78.00 198 ASP A O 1
ATOM 1530 N N . GLY A 1 199 ? 4.131 9.737 -9.372 1.00 75.31 199 GLY A N 1
ATOM 1531 C CA . GLY A 1 199 ? 3.099 8.855 -8.831 1.00 75.31 199 GLY A CA 1
ATOM 1532 C C . GLY A 1 199 ? 3.624 7.461 -8.506 1.00 75.31 199 GLY A C 1
ATOM 1533 O O . GLY A 1 199 ? 4.685 7.043 -8.959 1.00 75.31 199 GLY A O 1
ATOM 1534 N N . PHE A 1 200 ? 2.855 6.738 -7.706 1.00 79.44 200 PHE A N 1
ATOM 1535 C CA . PHE A 1 200 ? 2.981 5.301 -7.560 1.00 79.44 200 PHE A CA 1
ATOM 1536 C C . PHE A 1 200 ? 2.623 4.612 -8.877 1.00 79.44 200 PHE A C 1
ATOM 1538 O O . PHE A 1 200 ? 1.587 4.885 -9.482 1.00 79.44 200 PHE A O 1
ATOM 1545 N N . GLN A 1 201 ? 3.477 3.674 -9.261 1.00 75.56 201 GLN A N 1
ATOM 1546 C CA . GLN A 1 201 ? 3.264 2.774 -10.375 1.00 75.56 201 GLN A CA 1
ATOM 1547 C C . GLN A 1 201 ? 3.351 1.347 -9.832 1.00 75.56 201 GLN A C 1
ATOM 1549 O O . GLN A 1 201 ? 4.300 1.005 -9.116 1.00 75.56 201 GLN A O 1
ATOM 1554 N N . GLY A 1 202 ? 2.310 0.558 -10.082 1.00 76.69 202 GLY A N 1
ATOM 1555 C CA . GLY A 1 202 ? 2.150 -0.739 -9.446 1.00 76.69 202 GLY A CA 1
ATOM 1556 C C . GLY A 1 202 ? 0.697 -1.147 -9.252 1.00 76.69 202 GLY A C 1
ATOM 1557 O O . GLY A 1 202 ? -0.222 -0.532 -9.793 1.00 76.69 202 GLY A O 1
ATOM 1558 N N . CYS A 1 203 ? 0.491 -2.152 -8.406 1.00 74.88 203 CYS A N 1
ATOM 1559 C CA . CYS A 1 203 ? -0.839 -2.626 -8.038 1.00 74.88 203 CYS A CA 1
ATOM 1560 C C . CYS A 1 203 ? -1.198 -2.254 -6.608 1.00 74.88 203 CYS A C 1
ATOM 1562 O O . CYS A 1 203 ? -0.377 -2.361 -5.694 1.00 74.88 203 CYS A O 1
ATOM 1564 N N . LEU A 1 204 ? -2.466 -1.898 -6.418 1.00 77.44 204 LEU A N 1
ATOM 1565 C CA . LEU A 1 204 ? -3.098 -1.743 -5.115 1.00 77.44 204 LEU A CA 1
ATOM 1566 C C . LEU A 1 204 ? -4.292 -2.689 -5.047 1.00 77.44 204 LEU A C 1
ATOM 1568 O O . LEU A 1 204 ? -5.131 -2.694 -5.946 1.00 77.44 204 LEU A O 1
ATOM 1572 N N . ALA A 1 205 ? -4.386 -3.456 -3.970 1.00 76.50 205 ALA A N 1
ATOM 1573 C CA . ALA A 1 205 ? -5.522 -4.313 -3.684 1.00 76.50 205 ALA A CA 1
ATOM 1574 C C . ALA A 1 205 ? -6.067 -4.026 -2.286 1.00 76.50 205 ALA A C 1
ATOM 1576 O O . ALA A 1 205 ? -5.333 -3.671 -1.362 1.00 76.50 205 ALA A O 1
ATOM 1577 N N . SER A 1 206 ? -7.382 -4.195 -2.158 1.00 75.81 206 SER A N 1
ATOM 1578 C CA . SER A 1 206 ? -8.113 -4.134 -0.893 1.00 75.81 206 SER A CA 1
ATOM 1579 C C . SER A 1 206 ? -7.827 -2.901 -0.040 1.00 75.81 206 SER A C 1
ATOM 1581 O O . SER A 1 206 ? -7.513 -2.971 1.152 1.00 75.81 206 SER A O 1
ATOM 1583 N N . VAL A 1 207 ? -7.942 -1.748 -0.686 1.00 74.06 207 VAL A N 1
ATOM 1584 C CA . VAL A 1 207 ? -7.818 -0.457 -0.025 1.00 74.06 207 VAL A CA 1
ATOM 1585 C C . VAL A 1 207 ? -8.971 -0.279 0.964 1.00 74.06 207 VAL A C 1
ATOM 1587 O O . VAL A 1 207 ? -10.139 -0.280 0.578 1.00 74.06 207 VAL A O 1
ATOM 1590 N N . ASP A 1 208 ? -8.624 -0.105 2.238 1.00 77.12 208 ASP A N 1
ATOM 1591 C CA . ASP A 1 208 ? -9.552 0.224 3.319 1.00 77.12 208 ASP A CA 1
ATOM 1592 C C . ASP A 1 208 ? -9.231 1.615 3.873 1.00 77.12 208 ASP A C 1
ATOM 1594 O O . ASP A 1 208 ? -8.129 1.890 4.351 1.00 77.12 208 ASP A O 1
ATOM 1598 N N . LEU A 1 209 ? -10.219 2.501 3.794 1.00 72.81 209 LEU A N 1
ATOM 1599 C CA . LEU A 1 209 ? -10.159 3.869 4.275 1.00 72.81 209 LEU A CA 1
ATOM 1600 C C . LEU A 1 209 ? -11.083 4.016 5.482 1.00 72.81 209 LEU A C 1
ATOM 1602 O O . LEU A 1 209 ? -12.217 4.485 5.360 1.00 72.81 209 LEU A O 1
ATOM 1606 N N . ASN A 1 210 ? -10.592 3.621 6.657 1.00 73.06 210 ASN A N 1
ATOM 1607 C CA . ASN A 1 210 ? -11.329 3.703 7.925 1.00 73.06 210 ASN A CA 1
ATOM 1608 C C . ASN A 1 210 ? -12.707 3.005 7.876 1.00 73.06 210 ASN A C 1
ATOM 1610 O O . ASN A 1 210 ? -13.709 3.547 8.343 1.00 73.06 210 ASN A O 1
ATOM 1614 N N . GLY A 1 211 ? -12.767 1.809 7.289 1.00 66.75 211 GLY A N 1
ATOM 1615 C CA . GLY A 1 211 ? -13.974 0.999 7.119 1.00 66.75 211 GLY A CA 1
ATOM 1616 C C . GLY A 1 211 ? -14.709 1.232 5.796 1.00 66.75 211 GLY A C 1
ATOM 1617 O O . GLY A 1 211 ? -15.701 0.550 5.525 1.00 66.75 211 GLY A O 1
ATOM 1618 N N . ARG A 1 212 ? -14.250 2.175 4.961 1.00 70.06 212 ARG A N 1
ATOM 1619 C CA . ARG A 1 212 ? -14.792 2.420 3.618 1.00 70.06 212 ARG A CA 1
ATOM 1620 C C . ARG A 1 212 ? -13.911 1.756 2.562 1.00 70.06 212 ARG A C 1
ATOM 1622 O O . ARG A 1 212 ? -12.723 2.041 2.482 1.00 70.06 212 ARG A O 1
ATOM 1629 N N . LEU A 1 213 ? -14.532 0.953 1.701 1.00 68.00 213 LEU A N 1
ATOM 1630 C CA . LEU A 1 213 ? -13.878 0.231 0.607 1.00 68.00 213 LEU A CA 1
ATOM 1631 C C . LEU A 1 213 ? -14.231 0.898 -0.734 1.00 68.00 213 LEU A C 1
ATOM 1633 O O . LEU A 1 213 ? -15.316 0.644 -1.265 1.00 68.00 213 LEU A O 1
ATOM 1637 N N . PRO A 1 214 ? -13.404 1.817 -1.261 1.00 75.25 214 PRO A N 1
ATOM 1638 C CA . PRO A 1 214 ? -13.674 2.445 -2.550 1.00 75.25 214 PRO A CA 1
ATOM 1639 C C . PRO A 1 214 ? -13.406 1.482 -3.721 1.00 75.25 214 PRO A C 1
ATOM 1641 O O . PRO A 1 214 ? -12.381 0.805 -3.747 1.00 75.25 214 PRO A O 1
ATOM 1644 N N . ASP A 1 215 ? -14.276 1.483 -4.738 1.00 77.62 215 ASP A N 1
ATOM 1645 C CA . ASP A 1 215 ? -13.937 0.910 -6.049 1.00 77.62 215 ASP A CA 1
ATOM 1646 C C . ASP A 1 215 ? -13.065 1.913 -6.815 1.00 77.62 215 ASP A C 1
ATOM 1648 O O . ASP A 1 215 ? -13.568 2.862 -7.419 1.00 77.62 215 ASP A O 1
ATOM 1652 N N . LEU A 1 216 ? -11.747 1.693 -6.790 1.00 76.44 216 LEU A N 1
ATOM 1653 C CA . LEU A 1 216 ? -10.761 2.536 -7.480 1.00 76.44 216 LEU A CA 1
ATOM 1654 C C . LEU A 1 216 ? -10.892 2.499 -9.011 1.00 76.44 216 LEU A C 1
ATOM 1656 O O . LEU A 1 216 ? -10.322 3.337 -9.705 1.00 76.44 216 LEU A O 1
ATOM 1660 N N . THR A 1 217 ? -11.673 1.556 -9.540 1.00 74.06 217 THR A N 1
ATOM 1661 C CA . THR A 1 217 ? -11.959 1.402 -10.968 1.00 74.06 217 THR A CA 1
ATOM 1662 C C . THR A 1 217 ? -13.365 1.869 -11.346 1.00 74.06 217 THR A C 1
ATOM 1664 O O . THR A 1 217 ? -13.770 1.698 -12.500 1.00 74.06 217 THR A O 1
ATOM 1667 N N . SER A 1 218 ? -14.082 2.542 -10.437 1.00 76.44 218 SER A N 1
ATOM 1668 C CA . SER A 1 218 ? -15.361 3.198 -10.738 1.00 76.44 218 SER A CA 1
ATOM 1669 C C . SER A 1 218 ? -15.183 4.479 -11.556 1.00 76.44 218 SER A C 1
ATOM 1671 O O . SER A 1 218 ? -14.332 5.320 -11.244 1.00 76.44 218 SER A O 1
ATOM 1673 N N . ASN A 1 219 ? -15.981 4.639 -12.613 1.00 61.94 219 ASN A N 1
ATOM 1674 C CA . ASN A 1 219 ? -15.930 5.792 -13.523 1.00 61.94 219 ASN A CA 1
ATOM 1675 C C . ASN A 1 219 ? -16.316 7.126 -12.859 1.00 61.94 219 ASN A C 1
ATOM 1677 O O . ASN A 1 219 ? -16.104 8.176 -13.456 1.00 61.94 219 ASN A O 1
ATOM 1681 N N . ASP A 1 220 ? -16.840 7.094 -11.632 1.00 66.94 220 ASP A N 1
ATOM 1682 C CA . ASP A 1 220 ? -17.207 8.288 -10.861 1.00 66.94 220 ASP A CA 1
ATOM 1683 C C . ASP A 1 220 ? -15.995 8.997 -10.223 1.00 66.94 220 ASP A C 1
ATOM 1685 O O . ASP A 1 220 ? -16.131 10.074 -9.644 1.00 66.94 220 ASP A O 1
ATOM 1689 N N . LEU A 1 221 ? -14.804 8.393 -10.296 1.00 72.25 221 LEU A N 1
ATOM 1690 C CA . LEU A 1 221 ? -13.565 8.971 -9.782 1.00 72.25 221 LEU A CA 1
ATOM 1691 C C . LEU A 1 221 ? -12.867 9.816 -10.850 1.00 72.25 221 LEU A C 1
ATOM 1693 O O . LEU A 1 221 ? -12.747 9.402 -12.003 1.00 72.25 221 LEU A O 1
ATOM 1697 N N . LEU A 1 222 ? -12.331 10.970 -10.446 1.00 73.06 222 LEU A N 1
ATOM 1698 C CA . LEU A 1 222 ? -11.416 11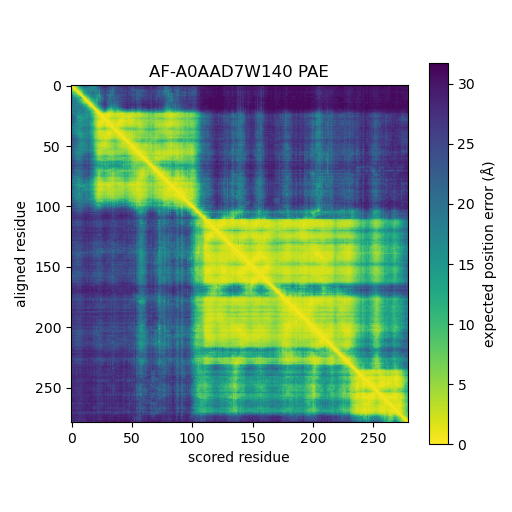.738 -11.287 1.00 73.06 222 LEU A CA 1
ATOM 1699 C C . LEU A 1 222 ? -10.115 10.941 -11.458 1.00 73.06 222 LEU A C 1
ATOM 1701 O O . LEU A 1 222 ? -9.456 10.618 -10.470 1.00 73.06 222 LEU A O 1
ATOM 1705 N N . ARG A 1 223 ? -9.750 10.623 -12.704 1.00 73.44 223 ARG A N 1
ATOM 1706 C CA . ARG A 1 223 ? -8.533 9.867 -13.026 1.00 73.44 223 ARG A CA 1
ATOM 1707 C C . ARG A 1 223 ? -7.647 10.642 -13.981 1.00 73.44 223 ARG A C 1
ATOM 1709 O O . ARG A 1 223 ? -8.106 11.107 -15.020 1.00 73.44 223 ARG A O 1
ATOM 1716 N N . GLU A 1 224 ? -6.367 10.687 -13.650 1.00 67.69 224 GLU A N 1
ATOM 1717 C CA . GLU A 1 224 ? -5.299 11.065 -14.566 1.00 67.69 224 GLU A CA 1
ATOM 1718 C C . GLU A 1 224 ? -4.350 9.871 -14.688 1.00 67.69 224 GLU A C 1
ATOM 1720 O O . GLU A 1 224 ? -3.810 9.402 -13.688 1.00 67.69 224 GLU A O 1
ATOM 1725 N N . GLY A 1 225 ? -4.173 9.359 -15.907 1.00 70.94 225 GLY A N 1
ATOM 1726 C CA . GLY A 1 225 ? -3.361 8.170 -16.177 1.00 70.94 225 GLY A CA 1
ATOM 1727 C C . GLY A 1 225 ? -4.167 6.878 -16.349 1.00 70.94 225 GLY A C 1
ATOM 1728 O O . GLY A 1 225 ? -5.399 6.873 -16.328 1.00 70.94 225 GLY A O 1
ATOM 1729 N N . LEU A 1 226 ? -3.443 5.781 -16.582 1.00 72.75 226 LEU A N 1
ATOM 1730 C CA . LEU A 1 226 ? -4.011 4.461 -16.836 1.00 72.75 226 LEU A CA 1
ATOM 1731 C C . LEU A 1 226 ? -4.290 3.744 -15.508 1.00 72.75 226 LEU A C 1
ATOM 1733 O O . LEU A 1 226 ? -3.379 3.511 -14.720 1.00 72.75 226 LEU A O 1
ATOM 1737 N N . VAL A 1 227 ? -5.555 3.395 -15.268 1.00 78.00 227 VAL A N 1
ATOM 1738 C CA . VAL A 1 227 ? -5.984 2.567 -14.132 1.00 78.00 227 VAL A CA 1
ATOM 1739 C C . VAL A 1 227 ? -6.824 1.431 -14.684 1.00 78.00 227 VAL A C 1
ATOM 1741 O O . VAL A 1 227 ? -7.923 1.662 -15.196 1.00 78.00 227 VAL A O 1
ATOM 1744 N N . GLU A 1 228 ? -6.311 0.216 -14.560 1.00 73.31 228 GLU A N 1
ATOM 1745 C CA . GLU A 1 228 ? -6.942 -0.994 -15.075 1.00 73.31 228 GLU A CA 1
ATOM 1746 C C . GLU A 1 228 ? -7.361 -1.919 -13.932 1.00 73.31 228 GLU A C 1
ATOM 1748 O O . GLU A 1 228 ? -6.831 -1.861 -12.821 1.00 73.31 228 GLU A O 1
ATOM 1753 N N . ARG A 1 229 ? -8.371 -2.756 -14.192 1.00 74.38 229 ARG A N 1
ATOM 1754 C CA . ARG A 1 229 ? -8.726 -3.851 -13.283 1.00 74.38 229 ARG A CA 1
ATOM 1755 C C . ARG A 1 229 ? -7.731 -4.985 -13.472 1.00 74.38 229 ARG A C 1
ATOM 1757 O O . ARG A 1 229 ? -7.435 -5.345 -14.604 1.00 74.38 229 ARG A O 1
ATOM 1764 N N . GLY A 1 230 ? -7.337 -5.607 -12.368 1.00 71.25 230 GLY A N 1
ATOM 1765 C CA . GLY A 1 230 ? -6.382 -6.709 -12.382 1.00 71.25 230 GLY A CA 1
ATOM 1766 C C . GLY A 1 230 ? -4.952 -6.244 -12.129 1.00 71.25 230 GLY A C 1
ATOM 1767 O O . GLY A 1 230 ? -4.684 -5.062 -11.926 1.00 71.25 230 GLY A O 1
ATOM 1768 N N . CYS A 1 231 ? -4.048 -7.213 -12.058 1.00 70.62 231 CYS A N 1
ATOM 1769 C CA . CYS A 1 231 ? -2.640 -6.991 -11.766 1.00 70.62 231 CYS A CA 1
ATOM 1770 C C . CYS A 1 231 ? -1.815 -8.054 -12.493 1.00 70.62 231 CYS A C 1
ATOM 1772 O O . CYS A 1 231 ? -1.286 -8.974 -11.872 1.00 70.62 231 CYS A O 1
ATOM 1774 N N . ASP A 1 232 ? -1.726 -7.934 -13.815 1.00 67.75 232 ASP A N 1
ATOM 1775 C CA . ASP A 1 232 ? -0.950 -8.873 -14.636 1.00 67.75 232 ASP A CA 1
ATOM 1776 C C . ASP A 1 232 ? 0.556 -8.546 -14.629 1.00 67.75 232 ASP A C 1
ATOM 1778 O O . ASP A 1 232 ? 1.371 -9.283 -15.180 1.00 67.75 232 ASP A O 1
ATOM 1782 N N . GLY A 1 233 ? 0.944 -7.473 -13.930 1.00 62.31 233 GLY A N 1
ATOM 1783 C CA . GLY A 1 233 ? 2.327 -7.036 -13.819 1.00 62.31 233 GLY A CA 1
ATOM 1784 C C . GLY A 1 233 ? 2.859 -6.390 -15.097 1.00 62.31 233 GLY A C 1
ATOM 1785 O O . GLY A 1 233 ? 2.087 -6.055 -15.996 1.00 62.31 233 GLY A O 1
ATOM 1786 N N . PRO A 1 234 ? 4.180 -6.172 -15.177 1.00 58.84 234 PRO A N 1
ATOM 1787 C CA . PRO A 1 234 ? 4.788 -5.633 -16.380 1.00 58.84 234 PRO A CA 1
ATOM 1788 C C . PRO A 1 234 ? 4.581 -6.575 -17.567 1.00 58.84 234 PRO A C 1
ATOM 1790 O O . PRO A 1 234 ? 4.811 -7.779 -17.472 1.00 58.84 234 PRO A O 1
ATOM 1793 N N . SER A 1 235 ? 4.202 -6.004 -18.712 1.00 58.19 235 SER A N 1
ATOM 1794 C CA . SER A 1 235 ? 3.934 -6.740 -19.959 1.00 58.19 235 SER A CA 1
ATOM 1795 C C . SER A 1 235 ? 5.128 -7.569 -20.454 1.00 58.19 235 SER A C 1
ATOM 1797 O O . SER A 1 235 ? 4.952 -8.532 -21.200 1.00 58.19 235 SER A O 1
ATOM 1799 N N . THR A 1 236 ? 6.346 -7.210 -20.032 1.00 65.12 236 THR A N 1
ATOM 1800 C CA . THR A 1 236 ? 7.582 -7.952 -20.291 1.00 65.12 236 THR A CA 1
ATOM 1801 C C . THR A 1 236 ? 8.450 -8.007 -19.034 1.00 65.12 236 THR A C 1
ATOM 1803 O O . THR A 1 236 ? 8.711 -6.989 -18.389 1.00 65.12 236 THR A O 1
ATOM 1806 N N . THR A 1 237 ? 8.910 -9.206 -18.681 1.00 67.81 237 THR A N 1
ATOM 1807 C CA . THR A 1 237 ? 9.793 -9.436 -17.533 1.00 67.81 237 THR A CA 1
ATOM 1808 C C . THR A 1 237 ? 11.240 -9.644 -17.970 1.00 67.81 237 THR A C 1
ATOM 1810 O O . THR A 1 237 ? 11.514 -10.052 -19.102 1.00 67.81 237 THR A O 1
ATOM 1813 N N . CYS A 1 238 ? 12.184 -9.356 -17.075 1.00 69.00 238 CYS A N 1
ATOM 1814 C CA . CYS A 1 238 ? 13.584 -9.712 -17.273 1.00 69.00 238 CYS A CA 1
ATOM 1815 C C . CYS A 1 238 ? 13.739 -11.235 -17.392 1.00 69.00 238 CYS A C 1
ATOM 1817 O O . CYS A 1 238 ? 13.414 -11.980 -16.469 1.00 69.00 238 CYS A O 1
ATOM 1819 N N . VAL A 1 239 ? 14.288 -11.681 -18.516 1.00 77.94 239 VAL A N 1
ATOM 1820 C CA . VAL A 1 239 ? 14.718 -13.059 -18.777 1.00 77.94 239 VAL A CA 1
ATOM 1821 C C . VAL A 1 239 ? 16.208 -13.064 -19.123 1.00 77.94 239 VAL A C 1
ATOM 1823 O O . VAL A 1 239 ? 16.787 -12.006 -19.369 1.00 77.94 239 VAL A O 1
ATOM 1826 N N . GLU A 1 240 ? 16.848 -14.238 -19.140 1.00 74.38 240 GLU A N 1
ATOM 1827 C CA . GLU A 1 240 ? 18.309 -14.352 -19.326 1.00 74.38 240 GLU A CA 1
ATOM 1828 C C . GLU A 1 240 ? 18.831 -13.605 -20.572 1.00 74.38 240 GLU A C 1
ATOM 1830 O O . GLU A 1 240 ? 19.875 -12.963 -20.503 1.00 74.38 240 GLU A O 1
ATOM 1835 N N . ASP A 1 241 ? 18.064 -13.588 -21.669 1.00 83.69 241 ASP A N 1
ATOM 1836 C CA . ASP A 1 241 ? 18.443 -12.940 -22.936 1.00 83.69 241 ASP A CA 1
ATOM 1837 C C . ASP A 1 241 ? 17.866 -11.520 -23.136 1.00 83.69 241 ASP A C 1
ATOM 1839 O O . ASP A 1 241 ? 17.993 -10.937 -24.222 1.00 83.69 241 ASP A O 1
ATOM 1843 N N . SER A 1 242 ? 17.235 -10.930 -22.110 1.00 85.00 242 SER A N 1
ATOM 1844 C CA . SER A 1 242 ? 16.676 -9.567 -22.172 1.00 85.00 242 SER A CA 1
ATOM 1845 C C . SER A 1 242 ? 17.736 -8.513 -22.519 1.00 85.00 242 SER A C 1
ATOM 1847 O O . SER A 1 242 ? 17.461 -7.572 -23.272 1.00 85.00 242 SER A O 1
ATOM 1849 N N . CYS A 1 243 ? 18.957 -8.692 -22.006 1.00 89.19 243 CYS A N 1
ATOM 1850 C CA . CYS A 1 243 ? 20.099 -7.810 -22.227 1.00 89.19 243 CYS A CA 1
ATOM 1851 C C . CYS A 1 243 ? 21.279 -8.597 -22.795 1.00 89.19 243 CYS A C 1
ATOM 1853 O O . CYS A 1 243 ? 21.657 -9.643 -22.279 1.00 89.19 243 CYS A O 1
ATOM 1855 N N . SER A 1 244 ? 21.883 -8.097 -23.873 1.00 92.88 244 SER A N 1
ATOM 1856 C CA . SER A 1 244 ? 23.039 -8.743 -24.499 1.00 92.88 244 SER A CA 1
ATOM 1857 C C . SER A 1 244 ? 24.355 -8.296 -23.857 1.00 92.88 244 SER A C 1
ATOM 1859 O O . SER A 1 244 ? 24.401 -7.319 -23.113 1.00 92.88 244 SER A O 1
ATOM 1861 N N . ASN A 1 245 ? 25.443 -9.012 -24.156 1.00 89.31 245 ASN A N 1
ATOM 1862 C CA . ASN A 1 245 ? 26.805 -8.634 -23.760 1.00 89.31 245 ASN A CA 1
ATOM 1863 C C . ASN A 1 245 ? 26.981 -8.375 -22.253 1.00 89.31 245 ASN A C 1
ATOM 1865 O O . ASN A 1 245 ? 27.737 -7.488 -21.867 1.00 89.31 245 ASN A O 1
ATOM 1869 N N . GLN A 1 246 ? 26.296 -9.167 -21.418 1.00 87.06 246 GLN A N 1
ATOM 1870 C CA . GLN A 1 246 ? 26.341 -9.078 -19.951 1.00 87.06 246 GLN A CA 1
ATOM 1871 C C . GLN A 1 246 ? 25.797 -7.750 -19.386 1.00 87.06 246 GLN A C 1
ATOM 1873 O O . GLN A 1 246 ? 26.128 -7.377 -18.263 1.00 87.06 246 GLN A O 1
ATOM 1878 N N . GLY A 1 247 ? 24.952 -7.040 -20.142 1.00 82.81 247 GLY A N 1
ATOM 1879 C CA . GLY A 1 247 ? 24.188 -5.912 -19.609 1.00 82.81 247 GLY A CA 1
ATOM 1880 C C . GLY A 1 247 ? 23.246 -6.353 -18.485 1.00 82.81 247 GLY A C 1
ATOM 1881 O O . GLY A 1 247 ? 22.698 -7.456 -18.521 1.00 82.81 247 GLY A O 1
ATOM 1882 N N . VAL A 1 248 ? 23.042 -5.493 -17.487 1.00 83.25 248 VAL A N 1
ATOM 1883 C CA . VAL A 1 248 ? 22.172 -5.804 -16.343 1.00 83.25 248 VAL A CA 1
ATOM 1884 C C . VAL A 1 248 ? 20.727 -5.482 -16.710 1.00 83.25 248 VAL A C 1
ATOM 1886 O O . VAL A 1 248 ? 20.410 -4.338 -17.035 1.00 83.25 248 VAL A O 1
ATOM 1889 N N . CYS A 1 249 ? 19.843 -6.480 -16.649 1.00 80.06 249 CYS A N 1
ATOM 1890 C CA . CYS A 1 249 ? 18.413 -6.259 -16.840 1.00 80.06 249 CYS A CA 1
ATOM 1891 C C . CYS A 1 249 ? 17.800 -5.618 -15.595 1.00 80.06 249 CYS A C 1
ATOM 1893 O O . CYS A 1 249 ? 17.911 -6.145 -14.488 1.00 80.06 249 CYS A O 1
ATOM 1895 N N . LEU A 1 250 ? 17.149 -4.477 -15.791 1.00 72.81 250 LEU A N 1
ATOM 1896 C CA . LEU A 1 250 ? 16.434 -3.736 -14.765 1.00 72.81 250 LEU A CA 1
ATOM 1897 C C . LEU A 1 250 ? 14.940 -3.830 -15.064 1.00 72.81 250 LEU A C 1
ATOM 1899 O O . LEU A 1 250 ? 14.468 -3.280 -16.064 1.00 72.81 250 LEU A O 1
ATOM 1903 N N . GLN A 1 251 ? 14.206 -4.523 -14.195 1.00 71.50 251 GLN A N 1
ATOM 1904 C CA . GLN A 1 251 ? 12.754 -4.623 -14.297 1.00 71.50 251 GLN A CA 1
ATOM 1905 C C . GLN A 1 251 ? 12.115 -3.246 -14.076 1.00 71.50 251 GLN A C 1
ATOM 1907 O O . GLN A 1 251 ? 12.445 -2.537 -13.125 1.00 71.50 251 GLN A O 1
ATOM 1912 N N . GLN A 1 252 ? 11.180 -2.889 -14.950 1.00 64.81 252 GLN A N 1
ATOM 1913 C CA . GLN A 1 252 ? 10.325 -1.710 -14.847 1.00 64.81 252 GLN A CA 1
ATOM 1914 C C . GLN A 1 252 ? 8.852 -2.139 -14.917 1.00 64.81 252 GLN A C 1
ATOM 1916 O O . GLN A 1 252 ? 8.546 -3.316 -15.103 1.00 64.81 252 GLN A O 1
ATOM 1921 N N . TRP A 1 253 ? 7.928 -1.194 -14.752 1.00 62.38 253 TRP A N 1
ATOM 1922 C CA . TRP A 1 253 ? 6.495 -1.475 -14.873 1.00 62.38 253 TRP A CA 1
ATOM 1923 C C . TRP A 1 253 ? 6.023 -1.576 -16.326 1.00 62.38 253 TRP A C 1
ATOM 1925 O O . TRP A 1 253 ? 5.256 -2.462 -16.675 1.00 62.38 253 TRP A O 1
ATOM 1935 N N . GLU A 1 254 ? 6.529 -0.713 -17.205 1.00 66.94 254 GLU A N 1
ATOM 1936 C CA . GLU A 1 254 ? 6.202 -0.739 -18.641 1.00 66.94 254 GLU A CA 1
ATOM 1937 C C . GLU A 1 254 ? 7.091 -1.728 -19.429 1.00 66.94 254 GLU A C 1
ATOM 1939 O O . GLU A 1 254 ? 7.197 -1.641 -20.651 1.00 66.94 254 GLU A O 1
ATOM 1944 N N . GLY A 1 255 ? 7.772 -2.652 -18.739 1.00 71.25 255 GLY A N 1
ATOM 1945 C CA . GLY A 1 255 ? 8.684 -3.634 -19.330 1.00 71.25 255 GLY A CA 1
ATOM 1946 C C . GLY A 1 255 ? 10.031 -3.694 -18.616 1.00 71.25 255 GLY A C 1
ATOM 1947 O O . GLY A 1 255 ? 10.084 -3.708 -17.394 1.00 71.25 255 GLY A O 1
ATOM 1948 N N . PHE A 1 256 ? 11.142 -3.714 -19.347 1.00 73.12 256 PHE A N 1
ATOM 1949 C CA . PHE A 1 256 ? 12.483 -3.698 -18.755 1.00 73.12 256 PHE A CA 1
ATOM 1950 C C . PHE A 1 256 ? 13.425 -2.754 -19.506 1.00 73.12 256 PHE A C 1
ATOM 1952 O O . PHE A 1 256 ? 13.190 -2.388 -20.657 1.00 73.12 256 PHE A O 1
ATOM 1959 N N . SER A 1 257 ? 14.532 -2.393 -18.861 1.00 78.62 257 SER A N 1
ATOM 1960 C CA . SER A 1 257 ? 15.651 -1.675 -19.482 1.00 78.62 257 SER A CA 1
ATOM 1961 C C . SER A 1 257 ? 16.966 -2.401 -19.236 1.00 78.62 257 SER A C 1
ATOM 1963 O O . SER A 1 257 ? 17.081 -3.131 -18.255 1.00 78.62 257 SER A O 1
ATOM 1965 N N . CYS A 1 258 ? 17.971 -2.155 -20.071 1.00 84.56 258 CYS A N 1
ATOM 1966 C CA . CYS A 1 258 ? 19.310 -2.695 -19.868 1.00 84.56 258 CYS A CA 1
ATOM 1967 C C . CYS A 1 258 ? 20.292 -1.604 -19.435 1.00 84.56 258 CYS A C 1
ATOM 1969 O O . CYS A 1 258 ? 20.463 -0.605 -20.135 1.00 84.56 258 CYS A O 1
ATOM 1971 N N . ASP A 1 259 ? 20.968 -1.819 -18.307 1.00 80.50 259 ASP A N 1
ATOM 1972 C CA . ASP A 1 259 ? 22.146 -1.043 -17.934 1.00 80.50 259 ASP A CA 1
ATOM 1973 C C . ASP A 1 259 ? 23.373 -1.610 -18.657 1.00 80.50 259 ASP A C 1
ATOM 1975 O O . ASP A 1 259 ? 23.857 -2.708 -18.361 1.00 80.50 259 ASP A O 1
ATOM 1979 N N . CYS A 1 260 ? 23.854 -0.847 -19.639 1.00 82.50 260 CYS A N 1
ATOM 1980 C CA . CYS A 1 260 ? 25.012 -1.195 -20.454 1.00 82.50 260 CYS A CA 1
ATOM 1981 C C . CYS A 1 260 ? 26.311 -0.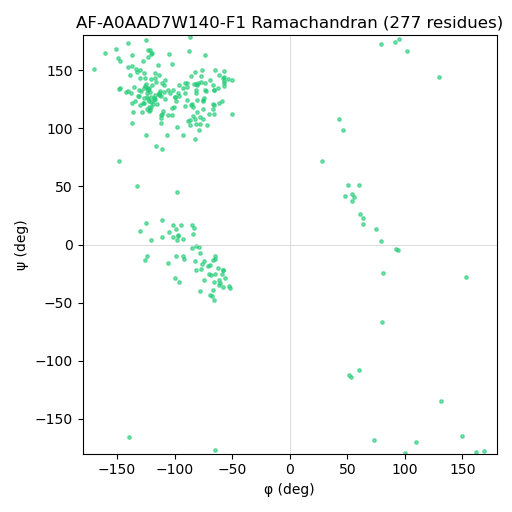523 -19.974 1.00 82.50 260 CYS A C 1
ATOM 1983 O O . CYS A 1 260 ? 27.333 -0.674 -20.641 1.00 82.50 260 CYS A O 1
ATOM 1985 N N . THR A 1 261 ? 26.303 0.225 -18.859 1.00 76.62 261 THR A N 1
ATOM 1986 C CA . THR A 1 261 ? 27.438 1.070 -18.419 1.00 76.62 261 THR A CA 1
ATOM 1987 C C . THR A 1 261 ? 28.717 0.285 -18.139 1.00 76.62 261 THR A C 1
ATOM 1989 O O . THR A 1 261 ? 29.812 0.795 -18.359 1.00 76.62 261 THR A O 1
ATOM 1992 N N . MET A 1 262 ? 28.580 -0.970 -17.711 1.00 81.06 262 MET A N 1
ATOM 1993 C CA . MET A 1 262 ? 29.689 -1.899 -17.473 1.00 81.06 262 MET A CA 1
ATOM 1994 C C . MET A 1 262 ? 29.984 -2.806 -18.679 1.00 81.06 262 MET A C 1
ATOM 1996 O O . MET A 1 262 ? 30.663 -3.822 -18.545 1.00 81.06 262 MET A O 1
ATOM 2000 N N . THR A 1 263 ? 29.491 -2.444 -19.866 1.00 76.88 263 THR A N 1
ATOM 2001 C CA . THR A 1 263 ? 29.726 -3.153 -21.132 1.00 76.88 263 THR A CA 1
ATOM 2002 C C . THR A 1 263 ? 30.404 -2.226 -22.147 1.00 76.88 263 THR A C 1
ATOM 2004 O O . THR A 1 263 ? 30.377 -1.006 -22.012 1.00 76.88 263 THR A O 1
ATOM 2007 N N . SER A 1 264 ? 30.981 -2.781 -23.215 1.00 82.50 264 SER A N 1
ATOM 2008 C CA . SER A 1 264 ? 31.457 -2.006 -24.377 1.00 82.50 264 SER A CA 1
ATOM 2009 C C . SER A 1 264 ? 30.345 -1.688 -25.392 1.00 82.50 264 SER A C 1
ATOM 2011 O O . SER A 1 264 ? 30.618 -1.317 -26.537 1.00 82.50 264 SER A O 1
ATOM 2013 N N . TYR A 1 265 ? 29.083 -1.859 -24.996 1.00 82.88 265 TYR A N 1
ATOM 2014 C CA . TYR A 1 265 ? 27.912 -1.728 -25.850 1.00 82.88 265 TYR A CA 1
ATOM 2015 C C . TYR A 1 265 ? 26.934 -0.687 -25.293 1.00 82.88 265 TYR A C 1
ATOM 2017 O O . TYR A 1 265 ? 26.962 -0.315 -24.126 1.00 82.88 265 TYR A O 1
ATOM 2025 N N . GLY A 1 266 ? 26.050 -0.207 -26.157 1.00 83.69 266 GLY A N 1
ATOM 2026 C CA . GLY A 1 266 ? 24.943 0.684 -25.856 1.00 83.69 266 GLY A CA 1
ATOM 2027 C C . GLY A 1 266 ? 23.687 0.297 -26.639 1.00 83.69 266 GLY A C 1
ATOM 2028 O O . GLY A 1 266 ? 23.574 -0.797 -27.210 1.00 83.69 266 GLY A O 1
ATOM 2029 N N . GLY A 1 267 ? 22.725 1.219 -26.666 1.00 87.31 267 GLY A N 1
ATOM 2030 C CA . GLY A 1 267 ? 21.374 0.967 -27.168 1.00 87.31 267 GLY A CA 1
ATOM 2031 C C . GLY A 1 267 ? 20.492 0.241 -26.147 1.00 87.31 267 GLY A C 1
ATOM 2032 O O . GLY A 1 267 ? 20.968 -0.202 -25.108 1.00 87.31 267 GLY A O 1
ATOM 2033 N N . ALA A 1 268 ? 19.201 0.097 -26.459 1.00 87.75 268 ALA A N 1
ATOM 2034 C CA . ALA A 1 268 ? 18.184 -0.381 -25.511 1.00 87.75 268 ALA A CA 1
ATOM 2035 C C . ALA A 1 268 ? 18.439 -1.788 -24.925 1.00 87.75 268 ALA A C 1
ATOM 2037 O O . ALA A 1 268 ? 17.989 -2.073 -23.822 1.00 87.75 268 ALA A O 1
ATOM 2038 N N . HIS A 1 269 ? 19.179 -2.643 -25.645 1.00 93.25 269 HIS A N 1
ATOM 2039 C CA . HIS A 1 269 ? 19.470 -4.032 -25.253 1.00 93.25 269 HIS A CA 1
ATOM 2040 C C . HIS A 1 269 ? 20.973 -4.364 -25.209 1.00 93.25 269 HIS A C 1
ATOM 2042 O O . HIS A 1 269 ? 21.346 -5.534 -25.286 1.00 93.25 269 HIS A O 1
ATOM 2048 N N . CYS A 1 270 ? 21.847 -3.352 -25.150 1.00 91.75 270 CYS A N 1
ATOM 2049 C CA . CYS A 1 270 ? 23.310 -3.514 -25.149 1.00 91.75 270 CYS A CA 1
ATOM 2050 C C . CYS A 1 270 ? 23.855 -4.307 -26.355 1.00 91.75 270 CYS A C 1
ATOM 2052 O O . CYS A 1 270 ? 24.745 -5.144 -26.218 1.00 91.75 270 CYS A O 1
ATOM 2054 N N . ARG A 1 271 ? 23.311 -4.068 -27.556 1.00 93.38 271 ARG A N 1
ATOM 2055 C CA . ARG A 1 271 ? 23.712 -4.759 -28.804 1.00 93.38 271 ARG A CA 1
ATOM 2056 C C . ARG A 1 271 ? 24.542 -3.899 -29.750 1.00 93.38 271 ARG A C 1
ATOM 2058 O O . ARG A 1 271 ? 25.157 -4.425 -30.672 1.00 93.38 271 ARG A O 1
ATOM 2065 N N . ILE A 1 272 ? 24.546 -2.586 -29.552 1.00 88.56 272 ILE A N 1
ATOM 2066 C CA . ILE A 1 272 ? 25.224 -1.640 -30.439 1.00 88.56 272 ILE A CA 1
ATOM 2067 C C . ILE A 1 272 ? 26.592 -1.356 -29.836 1.00 88.56 272 ILE A C 1
ATOM 2069 O O . ILE A 1 272 ? 26.654 -1.009 -28.668 1.00 88.56 272 ILE A O 1
ATOM 2073 N N . LEU A 1 273 ? 27.685 -1.499 -30.582 1.00 83.19 273 LEU A N 1
ATOM 2074 C CA . LEU A 1 273 ? 29.008 -1.137 -30.064 1.00 83.19 273 LEU A CA 1
ATOM 2075 C C . LEU A 1 273 ? 29.023 0.343 -29.665 1.00 83.19 273 LEU A C 1
ATOM 2077 O O . LEU A 1 273 ? 28.715 1.214 -30.483 1.00 83.19 273 LEU A O 1
ATOM 2081 N N . ALA A 1 274 ? 29.362 0.622 -28.408 1.00 71.69 274 ALA A N 1
ATOM 2082 C CA . ALA A 1 274 ? 29.485 1.986 -27.926 1.00 71.69 274 ALA A CA 1
ATOM 2083 C C . ALA A 1 274 ? 30.825 2.547 -28.411 1.00 71.69 274 ALA A C 1
ATOM 2085 O O . ALA A 1 274 ? 31.893 2.124 -27.969 1.00 71.69 274 ALA A O 1
ATOM 2086 N N . VAL A 1 275 ? 30.779 3.489 -29.353 1.00 63.41 275 VAL A N 1
ATOM 2087 C CA . VAL A 1 275 ? 31.977 4.196 -29.813 1.00 63.41 275 VAL A CA 1
ATOM 2088 C C . VAL A 1 275 ? 32.203 5.385 -28.890 1.00 63.41 275 VAL A C 1
ATOM 2090 O O . VAL A 1 275 ? 31.472 6.370 -28.949 1.00 63.41 275 VAL A O 1
ATOM 2093 N N . VAL A 1 276 ? 33.219 5.298 -28.035 1.00 56.25 276 VAL A N 1
ATOM 2094 C CA . VAL A 1 276 ? 33.689 6.450 -27.261 1.00 56.25 276 VAL A CA 1
ATOM 2095 C C . VAL A 1 276 ? 34.698 7.200 -28.126 1.00 56.25 276 VAL A C 1
ATOM 2097 O O . VAL A 1 276 ? 35.836 6.765 -28.290 1.00 56.25 276 VAL A O 1
ATOM 2100 N N . THR A 1 277 ? 34.284 8.315 -28.724 1.00 51.31 277 THR A N 1
ATOM 2101 C CA . THR A 1 277 ? 35.227 9.262 -29.331 1.00 51.31 277 THR A CA 1
ATOM 2102 C C . THR A 1 277 ? 35.995 9.960 -28.218 1.00 51.31 277 THR A C 1
ATOM 2104 O O . THR A 1 277 ? 35.412 10.718 -27.445 1.00 51.31 277 THR A O 1
ATOM 2107 N N . VAL A 1 278 ? 37.295 9.691 -28.129 1.00 49.06 278 VAL A N 1
ATOM 2108 C CA . VAL A 1 278 ? 38.206 10.440 -27.260 1.00 49.06 278 VAL A CA 1
ATOM 2109 C C . VAL A 1 278 ? 38.460 11.793 -27.932 1.00 49.06 278 VAL A C 1
ATOM 2111 O O . VAL A 1 278 ? 38.962 11.821 -29.056 1.00 49.06 278 VAL A O 1
ATOM 2114 N N . GLN A 1 279 ? 38.046 12.886 -27.283 1.00 44.66 279 GLN A N 1
ATOM 2115 C CA . GLN A 1 279 ? 38.410 14.260 -27.656 1.00 44.66 279 GLN A CA 1
ATOM 2116 C C . GLN A 1 279 ? 39.707 14.676 -26.967 1.00 44.66 279 GLN A C 1
ATOM 2118 O O . GLN A 1 279 ? 39.890 14.289 -25.790 1.00 44.66 279 GLN A O 1
#

Mean predicted aligned error: 16.35 Å